Protein AF-A0A1B2Z5S7-F1 (afdb_monomer)

Structure (mmCIF, N/CA/C/O backbone):
data_AF-A0A1B2Z5S7-F1
#
_entry.id   AF-A0A1B2Z5S7-F1
#
loop_
_atom_site.group_PDB
_atom_site.id
_atom_site.type_symbol
_atom_site.label_atom_id
_atom_site.label_alt_id
_atom_site.label_comp_id
_atom_site.label_asym_id
_atom_site.label_entity_id
_atom_site.label_seq_id
_atom_site.pdbx_PDB_ins_code
_atom_site.Cartn_x
_atom_site.Cartn_y
_atom_site.Cartn_z
_atom_site.occupancy
_atom_site.B_iso_or_equiv
_atom_site.auth_seq_id
_atom_site.auth_comp_id
_atom_site.auth_asym_id
_atom_site.auth_atom_id
_atom_site.pdbx_PDB_model_num
ATOM 1 N N . MET A 1 1 ? -37.674 14.927 27.923 1.00 42.91 1 MET A N 1
ATOM 2 C CA . MET A 1 1 ? -37.543 14.735 26.459 1.00 42.91 1 MET A CA 1
ATOM 3 C C . MET A 1 1 ? -36.519 13.640 26.200 1.00 42.91 1 MET A C 1
ATOM 5 O O . MET A 1 1 ? -35.461 13.650 26.814 1.00 42.91 1 MET A O 1
ATOM 9 N N . LYS A 1 2 ? -36.914 12.617 25.437 1.00 40.75 2 LYS A N 1
ATOM 10 C CA . LYS A 1 2 ? -36.286 11.287 25.396 1.00 40.75 2 LYS A CA 1
ATOM 11 C C . LYS A 1 2 ? -34.944 11.278 24.644 1.00 40.75 2 LYS A C 1
ATOM 13 O O . LYS A 1 2 ? -34.819 11.884 23.585 1.00 40.75 2 LYS A O 1
ATOM 18 N N . LYS A 1 3 ? -33.993 10.501 25.182 1.00 47.12 3 LYS A N 1
ATOM 19 C CA . LYS A 1 3 ? -32.703 10.063 24.610 1.00 47.12 3 LYS A CA 1
ATOM 20 C C . LYS A 1 3 ? -32.884 9.240 23.315 1.00 47.12 3 LYS A C 1
ATOM 22 O O . LYS A 1 3 ? -32.572 8.056 23.293 1.00 47.12 3 LYS A O 1
ATOM 27 N N . ILE A 1 4 ? -33.432 9.827 22.252 1.00 51.31 4 ILE A N 1
ATOM 28 C CA . ILE A 1 4 ? -33.661 9.130 20.967 1.00 51.31 4 ILE A CA 1
ATOM 29 C C . ILE A 1 4 ? -32.599 9.509 19.916 1.00 51.31 4 ILE A C 1
ATOM 31 O O . ILE A 1 4 ? -32.367 8.765 18.972 1.00 51.31 4 ILE A O 1
ATOM 35 N N . THR A 1 5 ? -31.851 10.593 20.124 1.00 47.97 5 THR A N 1
ATOM 36 C CA . THR A 1 5 ? -30.918 11.136 19.122 1.00 47.97 5 THR A CA 1
ATOM 37 C C . THR A 1 5 ? -29.580 10.387 19.010 1.00 47.97 5 THR A C 1
ATOM 39 O O . THR A 1 5 ? -28.887 10.539 18.011 1.00 47.97 5 THR A O 1
ATOM 42 N N . LEU A 1 6 ? -29.197 9.564 19.997 1.00 48.88 6 LEU A N 1
ATOM 43 C CA . LEU A 1 6 ? -27.892 8.878 19.994 1.00 48.88 6 LEU A CA 1
ATOM 44 C C . LEU A 1 6 ? -27.927 7.498 19.306 1.00 48.88 6 LEU A C 1
ATOM 46 O O . LEU A 1 6 ? -26.920 7.072 18.754 1.00 48.88 6 LEU A O 1
ATOM 50 N N . ILE A 1 7 ? -29.076 6.810 19.311 1.00 54.41 7 ILE A N 1
ATOM 51 C CA . ILE A 1 7 ? -29.212 5.441 18.768 1.00 54.41 7 ILE A CA 1
ATOM 52 C C . ILE A 1 7 ? -29.415 5.460 17.246 1.00 54.41 7 ILE A C 1
ATOM 54 O O . ILE A 1 7 ? -28.922 4.590 16.535 1.00 54.41 7 ILE A O 1
ATOM 58 N N . THR A 1 8 ? -30.102 6.475 16.720 1.00 52.00 8 THR A N 1
ATOM 59 C CA . THR A 1 8 ? -30.298 6.627 15.272 1.00 52.00 8 THR A CA 1
ATOM 60 C C . THR A 1 8 ? -29.002 7.004 14.556 1.00 52.00 8 THR A C 1
ATOM 62 O O . THR A 1 8 ? -28.731 6.491 13.475 1.00 52.00 8 THR A O 1
ATOM 65 N N . PHE A 1 9 ? -28.157 7.835 15.172 1.00 52.03 9 PHE A N 1
ATOM 66 C CA . PHE A 1 9 ? -26.894 8.274 14.575 1.00 52.03 9 PHE A CA 1
ATOM 67 C C . PHE A 1 9 ? -25.858 7.141 14.486 1.00 52.03 9 PHE A C 1
ATOM 69 O O . PHE A 1 9 ? -25.209 6.977 13.455 1.00 52.03 9 PHE A O 1
ATOM 76 N N . THR A 1 10 ? -25.747 6.303 15.522 1.00 60.06 10 THR A N 1
ATOM 77 C CA . THR A 1 10 ? -24.841 5.142 15.512 1.00 60.06 10 THR A CA 1
ATOM 78 C C . THR A 1 10 ? -25.273 4.073 14.508 1.00 60.06 10 THR A C 1
ATOM 80 O O . THR A 1 10 ? -24.415 3.494 13.845 1.00 60.06 10 THR A O 1
ATOM 83 N N . PHE A 1 11 ? -26.581 3.856 14.330 1.00 54.62 11 PHE A N 1
ATOM 84 C CA . PHE A 1 11 ? -27.110 2.902 13.348 1.00 54.62 11 PHE A CA 1
ATOM 85 C C . PHE A 1 11 ? -26.894 3.355 11.892 1.00 54.62 11 PHE A C 1
ATOM 87 O O . PHE A 1 11 ? -26.573 2.547 11.024 1.00 54.62 11 PHE A O 1
ATOM 94 N N . ILE A 1 12 ? -27.013 4.658 11.610 1.00 60.31 12 ILE A N 1
ATOM 95 C CA . ILE A 1 12 ? -26.749 5.209 10.269 1.00 60.31 12 ILE A CA 1
ATOM 96 C C . ILE A 1 12 ? -25.253 5.105 9.917 1.00 60.31 12 ILE A C 1
ATOM 98 O O . ILE A 1 12 ? -24.897 4.762 8.787 1.00 60.31 12 ILE A O 1
ATOM 102 N N . ILE A 1 13 ? -24.358 5.348 10.881 1.00 60.56 13 ILE A N 1
ATOM 103 C CA . ILE A 1 13 ? -22.907 5.234 10.665 1.00 60.56 13 ILE A CA 1
ATOM 104 C C . ILE A 1 13 ? -22.496 3.776 10.421 1.00 60.56 13 ILE A C 1
ATOM 106 O O . ILE A 1 13 ? -21.731 3.502 9.499 1.00 60.56 13 ILE A O 1
ATOM 110 N N . SER A 1 14 ? -23.032 2.823 11.187 1.00 63.53 14 SER A N 1
ATOM 111 C CA . SER A 1 14 ? -22.706 1.407 10.986 1.00 63.53 14 SER A CA 1
ATOM 112 C C . SER A 1 14 ? -23.229 0.874 9.649 1.00 63.53 14 SER A C 1
ATOM 114 O O . SER A 1 14 ? -22.517 0.135 8.968 1.00 63.53 14 SER A O 1
ATOM 116 N N . PHE A 1 15 ? -24.424 1.295 9.220 1.00 62.81 15 PHE A N 1
ATOM 117 C CA . PHE A 1 15 ? -24.988 0.896 7.929 1.00 62.81 15 PHE A CA 1
ATOM 118 C C . PHE A 1 15 ? -24.200 1.466 6.740 1.00 62.81 15 PHE A C 1
ATOM 120 O O . PHE A 1 15 ? -23.956 0.760 5.759 1.00 62.81 15 PHE A O 1
ATOM 127 N N . THR A 1 16 ? -23.753 2.723 6.827 1.00 71.38 16 THR A N 1
ATOM 128 C CA . THR A 1 16 ? -22.941 3.339 5.764 1.00 71.38 16 THR A CA 1
ATOM 129 C C . THR A 1 16 ? -21.561 2.694 5.654 1.00 71.38 16 THR A C 1
ATOM 131 O O . THR A 1 16 ? -21.153 2.361 4.543 1.00 71.38 16 THR A O 1
ATOM 134 N N . LEU A 1 17 ? -20.879 2.427 6.774 1.00 77.50 17 LEU A N 1
ATOM 135 C CA . LEU A 1 17 ? -19.601 1.703 6.786 1.00 77.50 17 LEU A CA 1
ATOM 136 C C . LEU A 1 17 ? -19.730 0.290 6.206 1.00 77.50 17 LEU A C 1
ATOM 138 O O . LEU A 1 17 ? -18.915 -0.115 5.379 1.00 77.50 17 LEU A O 1
ATOM 142 N N . PHE A 1 18 ? -20.784 -0.439 6.582 1.00 81.56 18 PHE A N 1
ATOM 143 C CA . PHE A 1 18 ? -21.047 -1.772 6.045 1.00 81.56 18 PHE A CA 1
ATOM 144 C C . PHE A 1 18 ? -21.265 -1.750 4.525 1.00 81.56 18 PHE A C 1
ATOM 146 O O . PHE A 1 18 ? -20.729 -2.597 3.810 1.00 81.56 18 PHE A O 1
ATOM 153 N N . SER A 1 19 ? -22.003 -0.759 4.011 1.00 86.19 19 SER A N 1
ATOM 154 C CA . SER A 1 19 ? -22.187 -0.581 2.565 1.00 86.19 19 SER A CA 1
ATOM 155 C C . SER A 1 19 ? -20.860 -0.321 1.850 1.00 86.19 19 SER A C 1
ATOM 157 O O . SER A 1 19 ? -20.570 -0.979 0.853 1.00 86.19 19 SER A O 1
ATOM 159 N N . GLN A 1 20 ? -20.033 0.583 2.387 1.00 92.62 20 GLN A N 1
ATOM 160 C CA . GLN A 1 20 ? -18.727 0.920 1.813 1.00 92.62 20 GLN A CA 1
ATOM 161 C C . GLN A 1 20 ? -17.798 -0.295 1.748 1.00 92.62 20 GLN A C 1
ATOM 163 O O . GLN A 1 20 ? -17.199 -0.566 0.706 1.00 92.62 20 GLN A O 1
ATOM 168 N N . GLN A 1 21 ? -17.695 -1.044 2.850 1.00 94.62 21 GLN A N 1
ATOM 169 C CA . GLN A 1 21 ? -16.905 -2.271 2.908 1.00 94.62 21 GLN A CA 1
ATOM 170 C C . GLN A 1 21 ? -17.396 -3.284 1.868 1.00 94.62 21 GLN A C 1
ATOM 172 O O . GLN A 1 21 ? -16.594 -3.824 1.109 1.00 94.62 21 GLN A O 1
ATOM 177 N N . LYS A 1 22 ? -18.712 -3.502 1.786 1.00 94.31 22 LYS A N 1
ATOM 178 C CA . LYS A 1 22 ? -19.307 -4.470 0.864 1.00 94.31 22 LYS A CA 1
ATOM 179 C C . LYS A 1 22 ? -19.042 -4.129 -0.603 1.00 94.31 22 LYS A C 1
ATOM 181 O O . LYS A 1 22 ? -18.757 -5.032 -1.386 1.00 94.31 22 LYS A O 1
ATOM 186 N N . GLU A 1 23 ? -19.134 -2.859 -0.996 1.00 95.75 23 GLU A N 1
ATOM 187 C CA . GLU A 1 23 ? -18.817 -2.435 -2.367 1.00 95.75 23 GLU A CA 1
ATOM 188 C C . GLU A 1 23 ? -17.335 -2.598 -2.689 1.00 95.75 23 GLU A C 1
ATOM 190 O O . GLU A 1 23 ? -16.999 -3.176 -3.723 1.00 95.75 23 GLU A O 1
ATOM 195 N N . PHE A 1 24 ? -16.454 -2.187 -1.773 1.00 97.12 24 PHE A N 1
ATOM 196 C CA . PHE A 1 24 ? -15.017 -2.390 -1.927 1.00 97.12 24 PHE A CA 1
ATOM 197 C C . PHE A 1 24 ? -14.670 -3.874 -2.110 1.00 97.12 24 PHE A C 1
ATOM 199 O O . PHE A 1 24 ? -13.979 -4.241 -3.061 1.00 97.12 24 PHE A O 1
ATOM 206 N N . GLU A 1 25 ? -15.170 -4.742 -1.229 1.00 97.50 25 GLU A N 1
ATOM 207 C CA . GLU A 1 25 ? -14.885 -6.178 -1.270 1.00 97.50 25 GLU A CA 1
ATOM 208 C C . GLU A 1 25 ? -15.461 -6.847 -2.521 1.00 97.50 25 GLU A C 1
ATOM 210 O O . GLU A 1 25 ? -14.804 -7.690 -3.138 1.00 97.50 25 GLU A O 1
ATOM 215 N N . LYS A 1 26 ? -16.664 -6.435 -2.939 1.00 97.00 26 LYS A N 1
ATOM 216 C CA . LYS A 1 26 ? -17.294 -6.911 -4.172 1.00 97.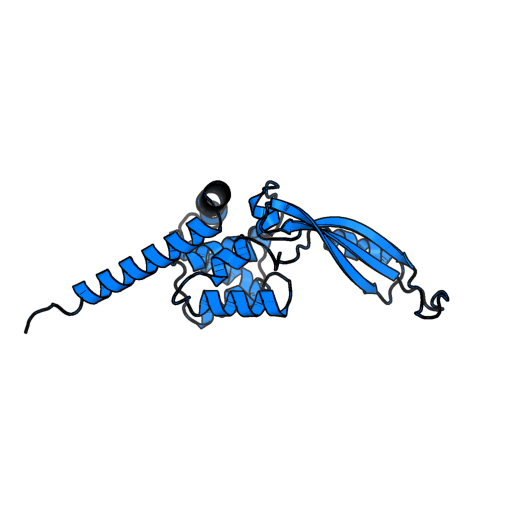00 26 LYS A CA 1
ATOM 217 C C . LYS A 1 26 ? -16.436 -6.587 -5.395 1.00 97.00 26 LYS A C 1
ATOM 219 O O . LYS A 1 26 ? -16.236 -7.468 -6.230 1.00 97.00 26 LYS A O 1
ATOM 224 N N . THR A 1 27 ? -15.938 -5.356 -5.508 1.00 96.94 27 THR A N 1
ATOM 225 C CA . THR A 1 27 ? -15.140 -4.927 -6.667 1.00 96.94 27 THR A CA 1
ATOM 226 C C . THR A 1 27 ? -13.723 -5.503 -6.636 1.00 96.94 27 THR A C 1
ATOM 228 O O . THR A 1 27 ? -13.209 -5.908 -7.679 1.00 96.94 27 THR A O 1
ATOM 231 N N . LEU A 1 28 ? -13.095 -5.592 -5.459 1.00 97.25 28 LEU A N 1
ATOM 232 C CA . LEU A 1 28 ? -11.755 -6.170 -5.308 1.00 97.25 28 LEU A CA 1
ATOM 233 C C . LEU A 1 28 ? -11.746 -7.692 -5.546 1.00 97.25 28 LEU A C 1
ATOM 235 O O . LEU A 1 28 ? -10.764 -8.239 -6.058 1.00 97.25 28 LEU A O 1
ATOM 239 N N . GLY A 1 29 ? -12.849 -8.366 -5.214 1.00 97.00 29 GLY A N 1
ATOM 240 C CA . GLY A 1 29 ? -13.045 -9.798 -5.398 1.00 97.00 29 GLY A CA 1
ATOM 241 C C . GLY A 1 29 ? -12.542 -10.633 -4.218 1.00 97.00 29 GLY A C 1
ATOM 242 O O . GLY A 1 29 ? -11.521 -10.330 -3.601 1.00 97.00 29 GLY A O 1
ATOM 243 N N . LYS A 1 30 ? -13.260 -11.729 -3.939 1.00 96.44 30 LYS A N 1
ATOM 244 C CA . LYS A 1 30 ? -13.095 -12.579 -2.747 1.00 96.44 30 LYS A CA 1
ATOM 245 C C . LYS A 1 30 ? -11.644 -12.992 -2.466 1.00 96.44 30 LYS A C 1
ATOM 247 O O . LYS A 1 30 ? -11.149 -12.732 -1.380 1.00 96.44 30 LYS A O 1
ATOM 252 N N . GLU A 1 31 ? -10.954 -13.556 -3.457 1.00 95.81 31 GLU A N 1
ATOM 253 C CA . GLU A 1 31 ? -9.563 -14.029 -3.328 1.00 95.81 31 GLU A CA 1
ATOM 254 C C . GLU A 1 31 ? -8.607 -12.914 -2.860 1.00 95.81 31 GLU A C 1
ATOM 256 O O . GLU A 1 31 ? -7.796 -13.097 -1.953 1.00 95.81 31 GLU A O 1
ATOM 261 N N . ASN A 1 32 ? -8.725 -11.722 -3.453 1.00 96.56 32 ASN A N 1
ATOM 262 C CA . ASN A 1 32 ? -7.891 -10.573 -3.108 1.00 96.56 32 ASN A CA 1
ATOM 263 C C . ASN A 1 32 ? -8.244 -10.006 -1.726 1.00 96.56 32 ASN A C 1
ATOM 265 O O . ASN A 1 32 ? -7.350 -9.567 -1.007 1.00 96.56 32 ASN A O 1
ATOM 269 N N . VAL A 1 33 ? -9.529 -10.013 -1.355 1.00 97.50 33 VAL A N 1
ATOM 270 C CA . VAL A 1 33 ? -10.001 -9.583 -0.029 1.00 97.50 33 VAL A CA 1
ATOM 271 C C . VAL A 1 33 ? -9.470 -10.512 1.058 1.00 97.50 33 VAL A C 1
ATOM 273 O O . VAL A 1 33 ? -8.912 -10.037 2.041 1.00 97.50 33 VAL A O 1
ATOM 276 N N . GLU A 1 34 ? -9.587 -11.826 0.867 1.00 97.38 34 GLU A N 1
ATOM 277 C CA . GLU A 1 34 ? -9.069 -12.834 1.798 1.00 97.38 34 GLU A CA 1
ATOM 278 C C . GLU A 1 34 ? -7.550 -12.707 1.953 1.00 97.38 34 GLU A C 1
ATOM 280 O O . GLU A 1 34 ? -7.045 -12.657 3.074 1.00 97.38 34 GLU A O 1
ATOM 285 N N . THR A 1 35 ? -6.837 -12.536 0.835 1.00 96.56 35 THR A N 1
ATOM 286 C CA . THR A 1 35 ? -5.388 -12.289 0.838 1.00 96.56 35 THR A CA 1
ATOM 287 C C . THR A 1 35 ? -5.040 -11.022 1.624 1.00 96.56 35 THR A C 1
ATOM 289 O O . THR A 1 35 ? -4.154 -11.048 2.474 1.00 96.56 35 THR A O 1
ATOM 292 N N . LEU A 1 36 ? -5.741 -9.908 1.380 1.00 96.44 36 LEU A N 1
ATOM 293 C CA . LEU A 1 36 ? -5.486 -8.641 2.070 1.00 96.44 36 LEU A CA 1
ATOM 294 C C . LEU A 1 36 ? -5.757 -8.750 3.575 1.00 96.44 36 LEU A C 1
ATOM 296 O O . LEU A 1 36 ? -4.977 -8.239 4.375 1.00 96.44 36 LEU A O 1
ATOM 300 N N . ASN A 1 37 ? -6.848 -9.414 3.956 1.00 96.88 37 ASN A N 1
ATOM 301 C CA . ASN A 1 37 ? -7.209 -9.614 5.355 1.00 96.88 37 ASN A CA 1
ATOM 302 C C . ASN A 1 37 ? -6.149 -10.449 6.082 1.00 96.88 37 ASN A C 1
ATOM 304 O O . ASN A 1 37 ? -5.681 -10.028 7.135 1.00 96.88 37 ASN A O 1
ATOM 308 N N . SER A 1 38 ? -5.717 -11.562 5.483 1.00 95.62 38 SER A N 1
ATOM 309 C CA . SER A 1 38 ? -4.670 -12.419 6.050 1.00 95.62 38 SER A CA 1
ATOM 310 C C . SER A 1 38 ? -3.339 -11.678 6.206 1.00 95.62 38 SER A C 1
ATOM 312 O O . SER A 1 38 ? -2.702 -11.769 7.251 1.00 95.62 38 SER A O 1
ATOM 314 N N . LEU A 1 39 ? -2.939 -10.882 5.210 1.00 94.62 39 LEU A N 1
ATOM 315 C CA . LEU A 1 39 ? -1.707 -10.092 5.270 1.00 94.62 39 LEU A CA 1
ATOM 316 C C . LEU A 1 39 ? -1.736 -9.020 6.370 1.00 94.62 39 LEU A C 1
ATOM 318 O O . LEU A 1 39 ? -0.722 -8.779 7.025 1.00 94.62 39 LEU A O 1
ATOM 322 N N . ILE A 1 40 ? -2.885 -8.373 6.576 1.00 95.06 40 ILE A N 1
ATOM 323 C CA . ILE A 1 40 ? -3.057 -7.382 7.646 1.00 95.06 40 ILE A CA 1
ATOM 324 C C . ILE A 1 40 ? -3.059 -8.057 9.011 1.00 95.06 40 ILE A C 1
ATOM 326 O O . ILE A 1 40 ? -2.419 -7.549 9.926 1.00 95.06 40 ILE A O 1
ATOM 330 N N . GLU A 1 41 ? -3.740 -9.191 9.151 1.00 95.69 41 GLU A N 1
ATOM 331 C CA . GLU A 1 41 ? -3.734 -9.968 10.389 1.00 95.69 41 GLU A CA 1
ATOM 332 C C . GLU A 1 41 ? -2.313 -10.408 10.755 1.00 95.69 41 GLU A C 1
ATOM 334 O O . GLU A 1 41 ? -1.879 -10.210 11.890 1.00 95.69 41 GLU A O 1
ATOM 339 N N . ASP A 1 42 ? -1.550 -10.921 9.790 1.00 93.69 42 ASP A N 1
ATOM 340 C CA . ASP A 1 42 ? -0.147 -11.284 9.990 1.00 93.69 42 ASP A CA 1
ATOM 341 C C . ASP A 1 42 ? 0.697 -10.073 10.400 1.00 93.69 42 ASP A C 1
ATOM 343 O O . ASP A 1 42 ? 1.471 -10.150 11.354 1.00 93.69 42 ASP A O 1
ATOM 347 N N . PHE A 1 43 ? 0.516 -8.926 9.743 1.00 93.94 43 PHE A N 1
ATOM 348 C CA . PHE A 1 43 ? 1.194 -7.691 10.133 1.00 93.94 43 PHE A CA 1
ATOM 349 C C . PHE A 1 43 ? 0.837 -7.253 11.557 1.00 93.94 43 PHE A C 1
ATOM 351 O O . PHE A 1 43 ? 1.726 -6.935 12.347 1.00 93.94 43 PHE A O 1
ATOM 358 N N . GLU A 1 44 ? -0.444 -7.250 11.920 1.00 95.31 44 GLU A N 1
ATOM 359 C CA . GLU A 1 44 ? -0.884 -6.837 13.252 1.00 95.31 44 GLU A CA 1
ATOM 360 C C . GLU A 1 44 ? -0.369 -7.799 14.338 1.00 95.31 44 GLU A C 1
ATOM 362 O O . GLU A 1 44 ? 0.106 -7.356 15.387 1.00 95.31 44 GLU A O 1
ATOM 367 N N . THR A 1 45 ? -0.418 -9.109 14.090 1.00 95.00 45 THR A N 1
ATOM 368 C CA . THR A 1 45 ? -0.141 -10.143 15.101 1.00 95.00 45 THR A CA 1
ATOM 369 C C . THR A 1 45 ? 1.326 -10.551 15.202 1.00 95.00 45 THR A C 1
ATOM 371 O O . THR A 1 45 ? 1.768 -10.889 16.301 1.00 95.00 45 THR A O 1
ATOM 374 N N . LYS A 1 46 ? 2.087 -10.510 14.101 1.00 92.25 46 LYS A N 1
ATOM 375 C CA . LYS A 1 46 ? 3.493 -10.951 14.044 1.00 92.25 46 LYS A CA 1
ATOM 376 C C . LYS A 1 46 ? 4.483 -9.801 13.900 1.00 92.25 46 LYS A C 1
ATOM 378 O O . LYS A 1 46 ? 5.648 -9.971 14.246 1.00 92.25 46 LYS A O 1
ATOM 383 N N . THR A 1 47 ? 4.063 -8.642 13.396 1.00 92.69 47 THR A N 1
ATOM 38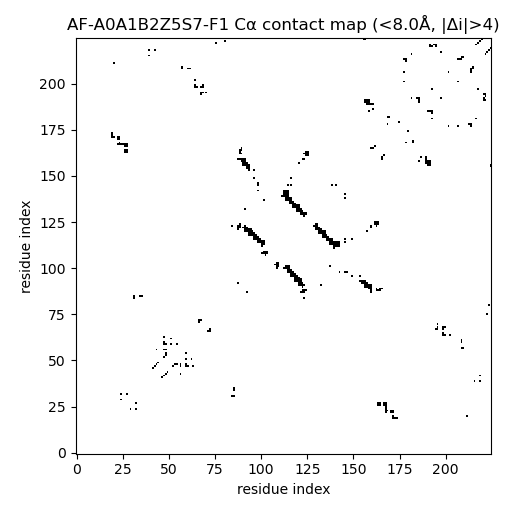4 C CA . THR A 1 47 ? 4.960 -7.488 13.236 1.00 92.69 47 THR A CA 1
ATOM 385 C C . THR A 1 47 ? 4.668 -6.422 14.283 1.00 92.69 47 THR A C 1
ATOM 387 O O . THR A 1 47 ? 5.490 -6.205 15.169 1.00 92.69 47 THR A O 1
ATOM 390 N N . LEU A 1 48 ? 3.485 -5.797 14.250 1.00 94.44 48 LEU A N 1
ATOM 391 C CA . LEU A 1 48 ? 3.149 -4.709 15.174 1.00 94.44 48 LEU A CA 1
ATOM 392 C C . LEU A 1 48 ? 3.149 -5.160 16.631 1.00 94.44 48 LEU A C 1
ATOM 394 O O . LEU A 1 48 ? 3.677 -4.450 17.480 1.00 94.44 48 LEU A O 1
ATOM 398 N N . LYS A 1 49 ? 2.579 -6.331 16.932 1.00 94.88 49 LYS A N 1
ATOM 399 C CA . LYS A 1 49 ? 2.571 -6.859 18.300 1.00 94.88 49 LYS A CA 1
ATOM 400 C C . LYS A 1 49 ? 3.974 -7.202 18.807 1.00 94.88 49 LYS A C 1
ATOM 402 O O . LYS A 1 49 ? 4.215 -7.072 19.997 1.00 94.88 49 LYS A O 1
ATOM 407 N N . ASN A 1 50 ? 4.893 -7.616 17.940 1.00 94.12 50 ASN A N 1
ATOM 408 C CA . ASN A 1 50 ? 6.261 -7.917 18.364 1.00 94.12 50 ASN A CA 1
ATOM 409 C C . ASN A 1 50 ? 7.067 -6.641 18.625 1.00 94.12 50 ASN A C 1
ATOM 411 O O . ASN A 1 50 ? 7.784 -6.578 19.618 1.00 94.12 50 ASN A O 1
ATOM 415 N N . GLU A 1 51 ? 6.899 -5.613 17.791 1.00 94.88 51 GLU A N 1
ATOM 416 C CA . GLU A 1 51 ? 7.572 -4.324 17.991 1.00 94.88 51 GLU A CA 1
ATOM 417 C C . GLU A 1 51 ? 6.978 -3.531 19.168 1.00 94.88 51 GLU A C 1
ATOM 419 O O . GLU A 1 51 ? 7.689 -2.873 19.925 1.00 94.88 51 GLU A O 1
ATOM 424 N N . TYR A 1 52 ? 5.658 -3.618 19.359 1.00 96.38 52 TYR A N 1
ATOM 425 C CA . TYR A 1 52 ? 4.917 -2.861 20.369 1.00 96.38 52 TYR A CA 1
ATOM 426 C C . TYR A 1 52 ? 4.102 -3.784 21.301 1.00 96.38 52 TYR A C 1
ATOM 428 O O . TYR A 1 52 ? 2.874 -3.662 21.372 1.00 96.38 52 TYR A O 1
ATOM 436 N N . PRO A 1 53 ? 4.7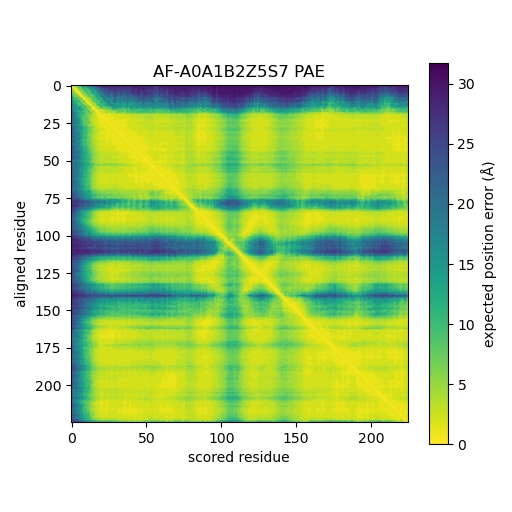47 -4.684 22.071 1.00 96.38 53 PRO A N 1
ATOM 437 C CA . PRO A 1 53 ? 4.087 -5.802 22.765 1.00 96.38 53 PRO A CA 1
ATOM 438 C C . PRO A 1 53 ? 3.079 -5.394 23.836 1.00 96.38 53 PRO A C 1
ATOM 440 O O . PRO A 1 53 ? 2.114 -6.113 24.092 1.00 96.38 53 PRO A O 1
ATOM 443 N N . ASN A 1 54 ? 3.268 -4.220 24.435 1.00 97.06 54 ASN A N 1
ATOM 444 C CA . ASN A 1 54 ? 2.417 -3.720 25.513 1.00 97.06 54 ASN A CA 1
ATOM 445 C C . ASN A 1 54 ? 1.299 -2.789 25.015 1.00 97.06 54 ASN A C 1
ATOM 447 O O . ASN A 1 54 ? 0.537 -2.252 25.821 1.00 97.06 54 ASN A O 1
ATOM 451 N N . LEU A 1 55 ? 1.203 -2.553 23.702 1.00 97.19 55 LEU A N 1
ATOM 452 C CA . LEU A 1 55 ? 0.201 -1.668 23.121 1.00 97.19 55 LEU A CA 1
ATOM 453 C C . LEU A 1 55 ? -0.944 -2.470 22.503 1.00 97.19 55 LEU A C 1
ATOM 455 O O . LEU A 1 55 ? -0.752 -3.470 21.820 1.00 97.19 55 LEU A O 1
ATOM 459 N N . LYS A 1 56 ? -2.169 -1.970 22.687 1.00 96.12 56 LYS A N 1
ATOM 460 C CA . LYS A 1 56 ? -3.310 -2.401 21.868 1.00 96.12 56 LYS A CA 1
ATOM 461 C C . LYS A 1 56 ? -3.049 -2.032 20.405 1.00 96.12 56 LYS A C 1
ATOM 463 O O . LYS A 1 56 ? -2.414 -1.010 20.150 1.00 96.12 56 LYS A O 1
ATOM 468 N N . THR A 1 57 ? -3.614 -2.788 19.466 1.00 95.25 57 THR A N 1
ATOM 469 C CA . THR A 1 57 ? -3.397 -2.630 18.017 1.00 95.25 57 THR A CA 1
ATOM 470 C C . THR A 1 57 ? -3.485 -1.179 17.535 1.00 95.25 57 THR A C 1
ATOM 472 O O . THR A 1 57 ? -2.571 -0.700 16.875 1.00 95.25 57 THR A O 1
ATOM 475 N N . GLU A 1 58 ? -4.525 -0.432 17.919 1.00 95.25 58 GLU A N 1
ATOM 476 C CA . GLU A 1 58 ? -4.668 0.988 17.551 1.00 95.25 58 GLU A CA 1
ATOM 477 C C . GLU A 1 58 ? -3.468 1.842 18.000 1.00 95.25 58 GLU A C 1
ATOM 479 O O . GLU A 1 58 ? -2.939 2.660 17.247 1.00 95.25 58 GLU A O 1
ATOM 484 N N . ASN A 1 59 ? -3.016 1.640 19.239 1.00 97.06 59 ASN A N 1
ATOM 485 C CA . ASN A 1 59 ? -1.886 2.370 19.799 1.00 97.06 59 ASN A CA 1
ATOM 486 C C . ASN A 1 59 ? -0.558 1.908 19.191 1.00 97.06 59 ASN A C 1
ATOM 488 O O . ASN A 1 59 ? 0.335 2.737 19.036 1.00 97.06 59 ASN A O 1
ATOM 492 N N . ALA A 1 60 ? -0.446 0.638 18.797 1.00 97.44 60 ALA A N 1
ATOM 493 C CA . ALA A 1 60 ? 0.695 0.126 18.044 1.00 97.44 60 ALA A CA 1
ATOM 494 C C . ALA A 1 60 ? 0.793 0.793 16.661 1.00 97.44 60 ALA A C 1
ATOM 496 O O . ALA A 1 60 ? 1.857 1.286 16.302 1.00 97.44 60 ALA A O 1
ATOM 497 N N . TYR A 1 61 ? -0.319 0.947 15.931 1.00 97.50 61 TYR A N 1
ATOM 498 C CA . TYR A 1 61 ? -0.344 1.746 14.697 1.00 97.50 61 TYR A CA 1
ATOM 499 C C . TYR A 1 61 ? 0.065 3.205 14.942 1.00 97.50 61 TYR A C 1
ATOM 501 O O . TYR A 1 61 ? 0.852 3.762 14.181 1.00 97.50 61 TYR A O 1
ATOM 509 N N . LYS A 1 62 ? -0.431 3.845 16.010 1.00 97.31 62 LYS A N 1
ATOM 510 C CA . LYS A 1 62 ? -0.022 5.221 16.356 1.00 97.31 62 LYS A CA 1
ATOM 511 C C . LYS A 1 62 ? 1.473 5.316 16.660 1.00 97.31 62 LYS A C 1
ATOM 513 O O . LYS A 1 62 ? 2.098 6.297 16.260 1.00 97.31 62 LYS A O 1
ATOM 518 N N . ALA A 1 63 ? 2.036 4.343 17.375 1.00 97.38 63 ALA A N 1
ATOM 519 C CA . ALA A 1 63 ? 3.468 4.277 17.656 1.00 97.38 63 ALA A CA 1
ATOM 520 C C . ALA A 1 63 ? 4.268 4.111 16.356 1.00 97.38 63 ALA A C 1
ATOM 522 O O . ALA A 1 63 ? 5.132 4.936 16.075 1.00 97.38 63 ALA A O 1
ATOM 523 N N . PHE A 1 64 ? 3.859 3.174 15.501 1.00 96.94 64 PHE A N 1
ATOM 524 C CA . PHE A 1 64 ? 4.434 2.959 14.175 1.00 96.94 64 PHE A CA 1
ATOM 525 C C . PHE A 1 64 ? 4.475 4.229 13.315 1.00 96.94 64 PHE A C 1
ATOM 527 O O . PHE A 1 64 ? 5.522 4.608 12.789 1.00 96.94 64 PHE A O 1
ATOM 534 N N . LEU A 1 65 ? 3.355 4.949 13.210 1.00 97.50 65 LEU A N 1
ATOM 535 C CA . LEU A 1 65 ? 3.299 6.204 12.454 1.00 97.50 65 LEU A CA 1
ATOM 536 C C . LEU A 1 65 ? 4.178 7.301 13.078 1.00 97.50 65 LEU A C 1
ATOM 538 O O . LEU A 1 65 ? 4.758 8.109 12.354 1.00 97.50 65 LEU A O 1
ATOM 542 N N . LYS A 1 66 ? 4.301 7.346 14.411 1.00 97.44 66 LYS A N 1
ATOM 543 C CA . LYS A 1 66 ? 5.197 8.287 15.104 1.00 97.44 66 LYS A CA 1
ATOM 544 C C . LYS A 1 66 ? 6.669 7.968 14.862 1.00 97.44 66 LYS A C 1
ATOM 546 O O . LYS A 1 66 ? 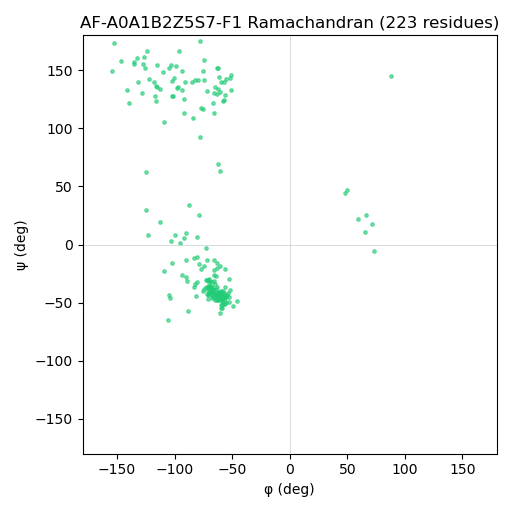7.454 8.904 14.734 1.00 97.44 66 LYS A O 1
ATOM 551 N N . ASP A 1 67 ? 7.036 6.698 14.782 1.00 97.19 67 ASP A N 1
ATOM 552 C CA . ASP A 1 67 ? 8.409 6.291 14.482 1.00 97.19 67 ASP A CA 1
ATOM 553 C C . ASP A 1 67 ? 8.797 6.697 13.058 1.00 97.19 67 ASP A C 1
ATOM 555 O O . ASP A 1 67 ? 9.837 7.330 12.864 1.00 97.19 67 ASP A O 1
ATOM 559 N N . ILE A 1 68 ? 7.891 6.521 12.092 1.00 96.56 68 ILE A N 1
ATOM 560 C CA . ILE A 1 68 ? 8.060 7.046 10.728 1.00 96.56 68 ILE A CA 1
ATOM 561 C C . ILE A 1 68 ? 8.277 8.567 10.725 1.00 96.56 68 ILE A C 1
ATOM 563 O O . ILE A 1 68 ? 9.131 9.074 9.997 1.00 96.56 68 ILE A O 1
ATOM 567 N N . LEU A 1 69 ? 7.533 9.319 11.544 1.00 97.12 69 LEU A N 1
ATOM 568 C CA . LEU A 1 69 ? 7.710 10.773 11.668 1.00 97.12 69 LEU A CA 1
ATOM 569 C C . LEU A 1 69 ? 9.062 11.176 12.269 1.00 97.12 69 LEU A C 1
ATOM 571 O O . LEU A 1 69 ? 9.522 12.293 12.043 1.00 97.12 69 LEU A O 1
ATOM 575 N N . LYS A 1 70 ? 9.712 10.276 13.006 1.00 97.06 70 LYS A N 1
ATOM 576 C CA . LYS A 1 70 ? 11.076 10.448 13.517 1.00 97.06 70 LYS A CA 1
ATOM 577 C C . LYS A 1 70 ? 12.138 9.914 12.550 1.00 97.06 70 LYS A C 1
ATOM 579 O O . LYS A 1 70 ? 13.300 9.836 12.931 1.00 97.06 70 LYS A O 1
ATOM 584 N N . TYR A 1 71 ? 11.752 9.556 11.322 1.00 91.69 71 TYR A N 1
ATOM 585 C CA . TYR A 1 71 ? 12.604 8.893 10.330 1.00 91.69 71 TYR A CA 1
ATOM 586 C C . TYR A 1 71 ? 13.162 7.542 10.799 1.00 91.69 71 TYR A C 1
ATOM 588 O O . TYR A 1 71 ? 14.154 7.063 10.252 1.00 91.69 71 TYR A O 1
ATOM 596 N N . ASN A 1 72 ? 12.516 6.913 11.783 1.00 92.38 72 ASN A N 1
ATOM 597 C CA . ASN A 1 72 ? 12.809 5.539 12.143 1.00 92.38 72 ASN A CA 1
ATOM 598 C C . ASN A 1 72 ? 12.019 4.607 11.218 1.00 92.38 72 ASN A C 1
ATOM 600 O O . ASN A 1 72 ? 10.793 4.512 11.299 1.00 92.38 72 ASN A O 1
ATOM 604 N N . TYR A 1 73 ? 12.744 3.940 10.325 1.00 86.38 73 TYR A N 1
ATOM 605 C CA . TYR A 1 73 ? 12.200 3.014 9.341 1.00 86.38 73 TYR A CA 1
ATOM 606 C C . TYR A 1 73 ? 12.625 1.564 9.610 1.00 86.38 73 TYR A C 1
ATOM 608 O O . TYR A 1 73 ? 12.517 0.749 8.707 1.00 86.38 73 TYR A O 1
ATOM 616 N N . SER A 1 74 ? 13.061 1.212 10.824 1.00 85.62 74 SER A N 1
ATOM 617 C CA . SER A 1 74 ? 13.526 -0.147 11.162 1.00 85.62 74 SER A CA 1
ATOM 618 C C . SER A 1 74 ? 12.513 -1.240 10.796 1.00 85.62 74 SER A C 1
ATOM 620 O O . SER A 1 74 ? 12.851 -2.218 10.141 1.00 85.62 74 SER A O 1
ATOM 622 N N . LEU A 1 75 ? 11.233 -1.026 11.115 1.00 84.25 75 LEU A N 1
ATOM 623 C CA . LEU A 1 75 ? 10.117 -1.905 10.738 1.00 84.25 75 LEU A CA 1
ATOM 624 C C . LEU A 1 75 ? 9.934 -2.066 9.223 1.00 84.25 75 LEU A C 1
ATOM 626 O O . LEU A 1 75 ? 9.227 -2.962 8.763 1.00 84.25 75 LEU A O 1
ATOM 630 N N . LEU A 1 76 ? 10.498 -1.148 8.442 1.00 83.00 76 LEU A N 1
ATOM 631 C CA . LEU A 1 76 ? 10.449 -1.167 6.991 1.00 83.00 76 LEU A CA 1
ATOM 632 C C . LEU A 1 76 ? 11.631 -1.937 6.371 1.00 83.00 76 LEU A C 1
ATOM 634 O O . LEU A 1 76 ? 11.597 -2.240 5.174 1.00 83.00 76 LEU A O 1
ATOM 638 N N . GLU A 1 77 ? 12.662 -2.239 7.155 1.00 74.38 77 GLU A N 1
ATOM 639 C CA . GLU A 1 77 ? 13.856 -2.962 6.725 1.00 74.38 77 GLU A CA 1
ATOM 640 C C . GLU A 1 77 ? 13.578 -4.479 6.738 1.00 74.38 77 GLU A C 1
ATOM 642 O O . GLU A 1 77 ? 12.873 -4.991 7.603 1.00 74.38 77 GLU A O 1
ATOM 647 N N . ASN A 1 78 ? 14.107 -5.218 5.755 1.00 61.38 78 ASN A N 1
ATOM 648 C CA . ASN A 1 78 ? 13.986 -6.688 5.632 1.00 61.38 78 ASN A CA 1
ATOM 649 C C . ASN A 1 78 ? 12.578 -7.250 5.368 1.00 61.38 78 ASN A C 1
ATOM 651 O O . ASN A 1 78 ? 12.289 -8.409 5.673 1.00 61.38 78 ASN A O 1
ATOM 655 N N . ARG A 1 79 ? 11.692 -6.459 4.764 1.00 71.62 79 ARG A N 1
ATOM 656 C CA . ARG A 1 79 ? 10.346 -6.922 4.4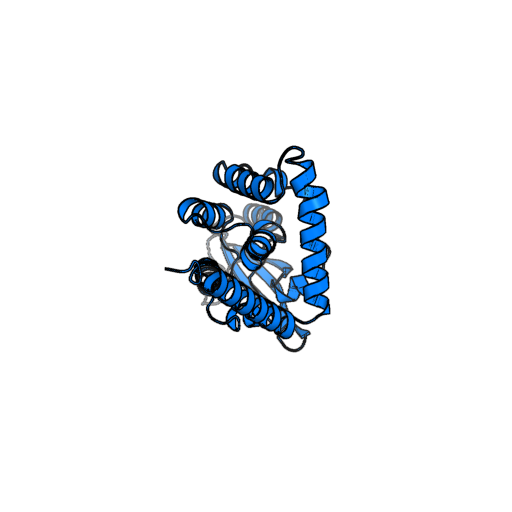21 1.00 71.62 79 ARG A CA 1
ATOM 657 C C . ARG A 1 79 ? 10.377 -7.846 3.209 1.00 71.62 79 ARG A C 1
ATOM 659 O O . ARG A 1 79 ? 10.716 -7.425 2.109 1.00 71.62 79 ARG A O 1
ATOM 666 N N . ILE A 1 80 ? 9.988 -9.100 3.416 1.00 63.84 80 ILE A N 1
ATOM 667 C CA . ILE A 1 80 ? 9.780 -10.076 2.347 1.00 63.84 80 ILE A CA 1
ATOM 668 C C . ILE A 1 80 ? 8.282 -10.315 2.256 1.00 63.84 80 ILE A C 1
ATOM 670 O O . ILE A 1 80 ? 7.697 -10.973 3.116 1.00 63.84 80 ILE A O 1
ATOM 674 N N . PHE A 1 81 ? 7.653 -9.766 1.221 1.00 69.12 81 PHE A N 1
ATOM 675 C CA . PHE A 1 81 ? 6.248 -10.039 0.956 1.00 69.12 81 PHE A CA 1
ATOM 676 C C . PHE A 1 81 ? 6.101 -11.127 -0.091 1.00 69.12 81 PHE A C 1
ATOM 678 O O . PHE A 1 81 ? 6.770 -11.057 -1.126 1.00 69.12 81 PHE A O 1
ATOM 685 N N . PRO A 1 82 ? 5.199 -12.097 0.129 1.00 70.94 82 PRO A N 1
ATOM 686 C CA . PRO A 1 82 ? 4.892 -13.070 -0.896 1.00 70.94 82 PRO A CA 1
ATOM 687 C C . PRO A 1 82 ? 4.336 -12.344 -2.121 1.00 70.94 82 PRO A C 1
ATOM 689 O O . PRO A 1 82 ? 3.434 -11.500 -2.019 1.00 70.94 82 PRO A O 1
ATOM 692 N N . GLU A 1 83 ? 4.883 -12.686 -3.286 1.00 79.50 83 GLU A N 1
ATOM 693 C CA . GLU A 1 83 ? 4.283 -12.315 -4.558 1.00 79.50 83 GLU A CA 1
ATOM 694 C C . GLU A 1 83 ? 2.861 -12.876 -4.592 1.00 79.50 83 GLU A C 1
ATOM 696 O O . GLU A 1 83 ? 2.630 -14.067 -4.388 1.00 79.50 83 GLU A O 1
ATOM 701 N N . SER A 1 84 ? 1.893 -11.993 -4.806 1.00 87.94 84 SER A N 1
ATOM 702 C CA . SER A 1 84 ? 0.482 -12.347 -4.811 1.00 87.94 84 SER A CA 1
ATOM 703 C C . SER A 1 84 ? -0.212 -11.683 -5.988 1.00 87.94 84 SER A C 1
ATOM 705 O O . SER A 1 84 ? 0.190 -10.623 -6.479 1.00 87.94 84 SER A O 1
ATOM 707 N N . LYS A 1 85 ? -1.321 -12.282 -6.419 1.00 93.19 85 LYS A N 1
ATOM 708 C CA . LYS A 1 85 ? -2.219 -11.658 -7.394 1.00 93.19 85 LYS A CA 1
ATOM 709 C C . LYS A 1 85 ? -2.700 -10.289 -6.903 1.00 93.19 85 LYS A C 1
ATOM 711 O O . LYS A 1 85 ? -2.797 -9.355 -7.697 1.00 93.19 85 LYS A O 1
ATOM 716 N N . LEU A 1 86 ? -2.932 -10.145 -5.595 1.00 95.25 86 LEU A N 1
ATOM 717 C CA . LEU A 1 86 ? -3.259 -8.871 -4.960 1.00 95.25 86 LEU A CA 1
ATOM 718 C C . LEU A 1 86 ? -2.149 -7.833 -5.181 1.00 95.25 86 LEU A C 1
ATOM 720 O O . LEU A 1 86 ? -2.460 -6.709 -5.570 1.00 95.25 86 LEU A O 1
ATOM 724 N N . LYS A 1 87 ? -0.869 -8.198 -5.017 1.00 94.62 87 LYS A N 1
ATOM 725 C CA . LYS A 1 87 ? 0.267 -7.283 -5.223 1.00 94.62 87 LYS A CA 1
ATOM 726 C C . LYS A 1 87 ? 0.259 -6.687 -6.626 1.00 94.62 87 LYS A C 1
ATOM 728 O O . LYS A 1 87 ? 0.393 -5.479 -6.757 1.00 94.62 87 LYS A O 1
ATOM 733 N N . LEU A 1 88 ? -0.009 -7.490 -7.657 1.00 95.25 88 LEU A N 1
ATOM 734 C CA . LEU A 1 88 ? -0.099 -7.008 -9.044 1.00 95.25 88 LEU A CA 1
ATOM 735 C C . LEU A 1 88 ? -1.383 -6.216 -9.352 1.00 95.25 88 LEU A C 1
ATOM 737 O O . LEU A 1 88 ? -1.449 -5.496 -10.353 1.00 95.25 88 LEU A O 1
ATOM 741 N N . ASN A 1 89 ? -2.417 -6.349 -8.516 1.00 96.25 89 ASN A N 1
ATOM 742 C CA . ASN A 1 89 ? -3.596 -5.487 -8.556 1.00 96.25 89 ASN A CA 1
ATOM 743 C C . ASN A 1 89 ? -3.340 -4.151 -7.846 1.00 96.25 89 ASN A C 1
ATOM 745 O O . ASN A 1 89 ? -3.878 -3.135 -8.263 1.00 96.25 89 ASN A O 1
ATOM 749 N N . ILE A 1 90 ? -2.515 -4.100 -6.807 1.00 96.06 90 ILE A N 1
ATOM 750 C CA . ILE A 1 90 ? -2.184 -2.841 -6.127 1.00 96.06 90 ILE A CA 1
ATOM 751 C C . ILE A 1 90 ? -1.091 -2.084 -6.899 1.00 96.06 90 ILE A C 1
ATOM 753 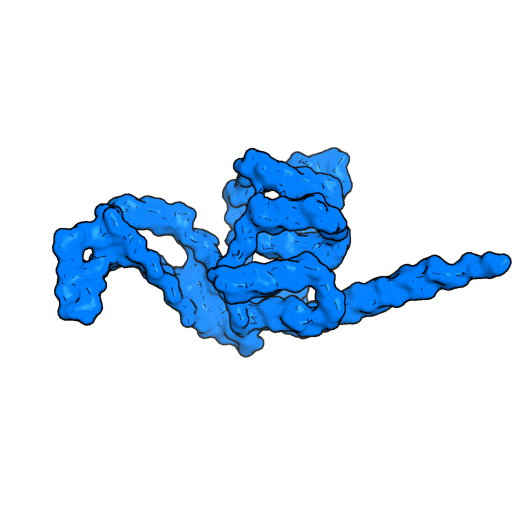O O . ILE A 1 90 ? -1.190 -0.874 -7.123 1.00 96.06 90 ILE A O 1
ATOM 757 N N . TYR A 1 91 ? -0.068 -2.811 -7.337 1.00 95.50 91 TYR A N 1
ATOM 758 C CA . TYR A 1 91 ? 1.180 -2.280 -7.855 1.00 95.50 91 TYR A CA 1
ATOM 759 C C . TYR A 1 91 ? 1.528 -2.821 -9.238 1.00 95.50 91 TYR A C 1
ATOM 761 O O . TYR A 1 91 ? 1.204 -3.952 -9.592 1.00 95.50 91 TYR A O 1
ATOM 769 N N . CYS A 1 92 ? 2.258 -2.013 -9.999 1.00 94.75 92 CYS A N 1
ATOM 770 C CA . CYS A 1 92 ? 3.125 -2.496 -11.059 1.00 94.75 92 CYS A CA 1
ATOM 771 C C . CYS A 1 92 ? 4.515 -2.714 -10.453 1.00 94.75 92 CYS A C 1
ATOM 773 O O . CYS A 1 92 ? 5.167 -1.759 -10.023 1.00 94.75 92 CYS A O 1
ATOM 775 N N . VAL A 1 93 ? 4.937 -3.977 -10.382 1.00 93.06 93 VAL A N 1
ATOM 776 C CA . VAL A 1 93 ? 6.208 -4.392 -9.771 1.00 93.06 93 VAL A CA 1
ATOM 777 C C . VAL A 1 93 ? 7.307 -4.485 -10.833 1.00 93.06 93 VAL A C 1
ATOM 779 O O . VAL A 1 93 ? 6.991 -4.793 -11.989 1.00 93.06 93 VAL A O 1
ATOM 782 N N . PRO A 1 94 ? 8.581 -4.227 -10.497 1.00 91.56 94 PRO A N 1
ATOM 783 C CA . PRO A 1 94 ? 9.692 -4.392 -11.431 1.00 91.56 94 PRO A CA 1
ATOM 784 C C . PRO A 1 94 ? 9.756 -5.815 -12.012 1.00 91.56 94 PRO A C 1
ATOM 786 O O . PRO A 1 94 ? 9.709 -6.808 -11.292 1.00 91.56 94 PRO A O 1
ATOM 789 N N . ASP A 1 95 ? 9.831 -5.913 -13.338 1.00 91.94 95 ASP A N 1
ATOM 790 C CA . ASP A 1 95 ? 9.993 -7.166 -14.090 1.00 91.94 95 ASP A CA 1
ATOM 791 C C . ASP A 1 95 ? 11.431 -7.306 -14.592 1.00 91.94 95 ASP A C 1
ATOM 793 O O . ASP A 1 95 ? 12.062 -8.349 -14.466 1.00 91.94 95 ASP A O 1
ATOM 797 N N . SER A 1 96 ? 11.965 -6.225 -15.157 1.00 90.19 96 SER A N 1
ATOM 798 C CA . SER A 1 96 ? 13.348 -6.155 -15.615 1.00 90.19 96 SER A CA 1
ATOM 799 C C . SER A 1 96 ? 13.839 -4.720 -15.611 1.00 90.19 96 SER A C 1
ATOM 801 O O . SER A 1 96 ? 13.081 -3.774 -15.843 1.00 90.19 96 SER A O 1
ATOM 803 N N . THR A 1 97 ? 15.135 -4.573 -15.371 1.00 88.12 97 THR A N 1
ATOM 804 C CA . THR A 1 97 ? 15.769 -3.277 -15.196 1.00 88.12 97 THR A CA 1
ATOM 805 C C . THR A 1 97 ? 17.141 -3.281 -15.850 1.00 88.12 97 THR A C 1
ATOM 807 O O . THR A 1 97 ? 17.921 -4.210 -15.656 1.00 88.12 97 THR A O 1
ATOM 810 N N . TRP A 1 98 ? 17.444 -2.246 -16.633 1.00 85.88 98 TRP A N 1
ATOM 811 C CA . TRP A 1 98 ? 18.731 -2.125 -17.314 1.00 85.88 98 TRP A CA 1
ATOM 812 C C . TRP A 1 98 ? 19.178 -0.671 -17.449 1.00 85.88 98 TRP A C 1
ATOM 814 O O . TRP A 1 98 ? 18.386 0.275 -17.404 1.00 85.88 98 TRP A O 1
ATOM 824 N N . VAL A 1 99 ? 20.485 -0.497 -17.630 1.00 84.06 99 VAL A N 1
ATOM 825 C CA . VAL A 1 99 ? 21.122 0.800 -17.858 1.00 84.06 99 VAL A CA 1
ATOM 826 C C . VAL A 1 99 ? 21.671 0.825 -19.276 1.00 84.06 99 VAL A C 1
ATOM 828 O O . VAL A 1 99 ? 22.338 -0.113 -19.703 1.00 84.06 99 VAL A O 1
ATOM 831 N N . LYS A 1 100 ? 21.417 1.911 -20.006 1.00 81.56 100 LYS A N 1
ATOM 832 C CA . LYS A 1 100 ? 22.014 2.152 -21.323 1.00 81.56 100 LYS A CA 1
ATOM 833 C C . LYS A 1 100 ? 22.562 3.566 -21.447 1.00 81.56 100 LYS A C 1
ATOM 835 O O . LYS A 1 100 ? 22.179 4.457 -20.688 1.00 81.56 100 LYS A O 1
ATOM 840 N N . GLU A 1 101 ? 23.457 3.782 -22.403 1.00 79.94 101 GLU A N 1
ATOM 841 C CA . GLU A 1 101 ? 23.923 5.128 -22.742 1.00 79.94 101 GLU A CA 1
ATOM 842 C C . GLU A 1 101 ? 22.759 5.997 -23.227 1.00 79.94 101 GLU A C 1
ATOM 844 O O . GLU A 1 101 ? 21.818 5.533 -23.880 1.00 79.94 101 GLU A O 1
ATOM 849 N N . ARG A 1 102 ? 22.804 7.285 -22.882 1.00 76.12 102 ARG A N 1
ATOM 850 C CA . ARG A 1 102 ? 21.812 8.243 -23.355 1.00 76.12 102 ARG A CA 1
ATOM 851 C C . ARG A 1 102 ? 22.107 8.628 -24.802 1.00 76.12 102 ARG A C 1
ATOM 853 O O . ARG A 1 102 ? 23.098 9.298 -25.097 1.00 76.12 102 ARG A O 1
ATOM 860 N N . GLU A 1 103 ? 21.161 8.312 -25.669 1.00 74.94 103 GLU A N 1
ATOM 861 C CA . GLU A 1 103 ? 21.085 8.849 -27.025 1.00 74.94 103 GLU A CA 1
ATOM 862 C C . GLU A 1 103 ? 20.362 10.203 -27.013 1.00 74.94 103 GLU A C 1
ATOM 864 O O . GLU A 1 103 ? 19.402 10.419 -26.263 1.00 74.94 103 GLU A O 1
ATOM 869 N N . LEU A 1 104 ? 20.860 11.150 -27.809 1.00 71.00 104 LEU A N 1
ATOM 870 C CA . LEU A 1 104 ? 20.160 12.399 -28.091 1.00 71.00 104 LEU A CA 1
ATOM 871 C C . LEU A 1 104 ? 19.006 12.126 -29.063 1.00 71.00 104 LEU A C 1
ATOM 873 O O . LEU A 1 104 ? 19.037 11.158 -29.817 1.00 71.00 104 LEU A O 1
ATOM 877 N N . SER A 1 105 ? 18.011 13.014 -29.099 1.00 70.44 105 SER A N 1
ATOM 878 C CA . SER A 1 105 ? 16.892 12.945 -30.056 1.00 70.44 105 SER A CA 1
ATOM 879 C C . SER A 1 105 ? 17.344 12.927 -31.522 1.00 70.44 105 SER A C 1
ATOM 881 O O . SER A 1 105 ? 16.620 12.441 -32.379 1.00 70.44 105 SER A O 1
ATOM 883 N N . SER A 1 106 ? 18.559 13.402 -31.805 1.00 71.69 106 SER A N 1
ATOM 884 C CA . SER A 1 106 ? 19.214 13.339 -33.114 1.00 71.69 106 SER A CA 1
ATOM 885 C C . SER A 1 106 ? 19.869 11.985 -33.437 1.00 71.69 106 SER A C 1
ATOM 887 O O . SER A 1 106 ? 20.610 11.896 -34.413 1.00 71.69 106 SER A O 1
ATOM 889 N N . GLY A 1 107 ? 19.692 10.957 -32.597 1.00 67.12 107 GLY A N 1
ATOM 890 C CA . GLY A 1 107 ? 20.333 9.640 -32.732 1.00 67.12 107 GLY A CA 1
ATOM 891 C C . GLY A 1 107 ? 21.831 9.627 -32.397 1.00 67.12 107 GLY A C 1
ATOM 892 O O . GLY A 1 107 ? 22.453 8.570 -32.344 1.00 67.12 107 GLY A O 1
ATOM 893 N N . LYS A 1 108 ? 22.435 10.793 -32.136 1.00 68.44 108 LYS A N 1
ATOM 894 C CA . LYS A 1 108 ? 23.849 10.905 -31.758 1.00 68.44 108 LYS A CA 1
ATOM 895 C C . LYS A 1 108 ? 24.041 10.562 -30.282 1.00 68.44 108 LYS A C 1
ATOM 897 O O . LYS A 1 108 ? 23.253 10.974 -29.426 1.00 68.44 108 LYS A O 1
ATOM 902 N N . LYS A 1 109 ? 25.137 9.870 -29.966 1.00 64.62 109 LYS A N 1
ATOM 903 C CA . LYS A 1 109 ? 25.566 9.659 -28.577 1.00 64.62 109 LYS A CA 1
ATOM 904 C C . LYS A 1 109 ? 25.814 11.002 -27.889 1.00 64.62 109 LYS A C 1
ATOM 906 O O . LYS A 1 109 ? 26.343 11.938 -28.494 1.00 64.62 109 LYS A O 1
ATOM 911 N N . SER A 1 110 ? 25.415 11.114 -26.623 1.00 63.78 110 SER A N 1
ATOM 912 C CA . SER A 1 110 ? 25.718 12.311 -25.839 1.00 63.78 110 SER A CA 1
ATOM 913 C C . SER A 1 110 ? 27.232 12.442 -25.641 1.00 63.78 110 SER A C 1
ATOM 915 O O . SER A 1 110 ? 27.889 11.473 -25.284 1.00 63.78 110 SER A O 1
ATOM 917 N N . ARG A 1 111 ? 27.787 13.650 -25.824 1.00 59.47 111 ARG A N 1
ATOM 918 C CA . ARG A 1 111 ? 29.204 13.948 -25.518 1.00 59.47 111 ARG A CA 1
ATOM 919 C C . ARG A 1 111 ? 29.537 13.856 -24.020 1.00 59.47 111 ARG A C 1
ATOM 921 O O . ARG A 1 111 ? 30.701 13.873 -23.652 1.00 59.47 111 ARG A O 1
ATOM 928 N N . MET A 1 112 ? 28.522 13.804 -23.160 1.00 60.88 112 MET A N 1
ATOM 929 C CA . MET A 1 112 ? 28.667 13.605 -21.719 1.00 60.88 112 MET A CA 1
ATOM 930 C C . MET A 1 112 ? 28.360 12.141 -21.386 1.00 60.88 112 MET A C 1
ATOM 932 O O . MET A 1 112 ? 27.420 11.598 -21.965 1.00 60.88 112 MET A O 1
ATOM 936 N N . ASN A 1 113 ? 29.079 11.547 -20.420 1.00 62.53 113 ASN A N 1
ATOM 937 C CA . ASN A 1 113 ? 28.819 10.214 -19.844 1.00 62.53 113 ASN A CA 1
ATOM 938 C C . ASN A 1 113 ? 27.447 10.171 -19.145 1.00 62.53 113 ASN A C 1
ATOM 940 O O . ASN A 1 113 ? 27.342 10.149 -17.920 1.00 62.53 113 ASN A O 1
ATOM 944 N N . LYS A 1 114 ? 26.376 10.231 -19.934 1.00 70.50 114 LYS A N 1
ATOM 945 C CA . LYS A 1 114 ? 24.991 10.261 -19.481 1.00 70.50 114 LYS A CA 1
ATOM 946 C C . LYS A 1 114 ? 24.401 8.881 -19.658 1.00 70.50 114 LYS A C 1
ATOM 948 O O . LYS A 1 114 ? 24.436 8.307 -20.745 1.00 70.50 114 LYS A O 1
ATOM 953 N N . SER A 1 115 ? 23.818 8.380 -18.584 1.00 75.62 115 SER A N 1
ATOM 954 C CA . SER A 1 115 ? 23.169 7.080 -18.546 1.00 75.62 115 SER A CA 1
ATOM 955 C C . SER A 1 115 ? 21.656 7.251 -18.434 1.00 75.62 115 SER A C 1
ATOM 957 O O . SER A 1 115 ? 21.139 8.228 -17.878 1.00 75.62 115 SER A O 1
AT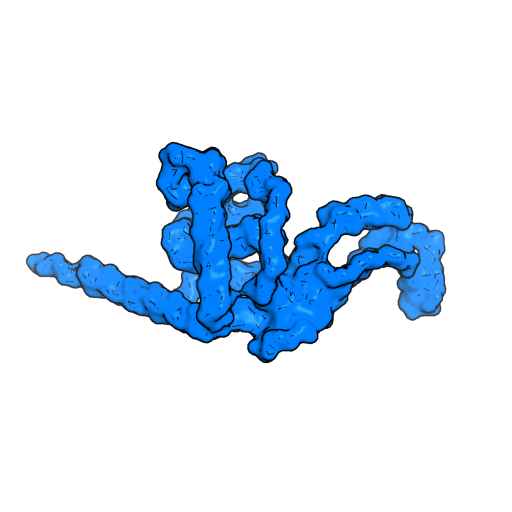OM 959 N N . LYS A 1 116 ? 20.937 6.300 -19.020 1.00 79.62 116 LYS A N 1
ATOM 960 C CA . LYS A 1 116 ? 19.496 6.142 -18.904 1.00 79.62 116 LYS A CA 1
ATOM 961 C C . LYS A 1 116 ? 19.228 4.817 -18.209 1.00 79.62 116 LYS A C 1
ATOM 963 O O . LYS A 1 116 ? 19.659 3.768 -18.678 1.00 79.62 116 LYS A O 1
ATOM 968 N N . TYR A 1 117 ? 18.500 4.897 -17.112 1.00 80.94 117 TYR A N 1
ATOM 969 C CA . TYR A 1 117 ? 17.957 3.764 -16.389 1.00 80.94 117 TYR A CA 1
ATOM 970 C C . TYR A 1 117 ? 16.540 3.494 -16.882 1.00 80.94 117 TYR A C 1
ATOM 972 O O . TYR A 1 117 ? 15.759 4.438 -17.022 1.00 80.94 117 TYR A O 1
ATOM 980 N N . ILE A 1 118 ? 16.223 2.237 -17.173 1.00 85.38 118 ILE A N 1
ATOM 981 C CA . ILE A 1 118 ? 14.899 1.827 -17.630 1.00 85.38 118 ILE A CA 1
ATOM 982 C C . ILE A 1 118 ? 14.431 0.671 -16.762 1.00 85.38 118 ILE A C 1
ATOM 984 O O . ILE A 1 118 ? 15.154 -0.313 -16.613 1.00 85.38 118 ILE A O 1
ATOM 988 N N . THR A 1 119 ? 13.208 0.784 -16.252 1.00 88.88 119 THR A N 1
ATOM 989 C CA . THR A 1 119 ? 12.505 -0.317 -15.595 1.00 88.88 119 THR A CA 1
ATOM 990 C C . THR A 1 119 ? 11.266 -0.647 -16.391 1.00 88.88 119 THR A C 1
ATOM 992 O O . THR A 1 119 ? 10.453 0.230 -16.693 1.00 88.88 119 THR A O 1
ATOM 995 N N . LYS A 1 120 ? 11.122 -1.924 -16.718 1.00 93.12 120 LYS A N 1
ATOM 996 C CA . LYS A 1 120 ? 9.880 -2.510 -17.192 1.00 93.12 120 LYS A CA 1
ATOM 997 C C . LYS A 1 120 ? 9.140 -3.042 -15.973 1.00 93.12 120 LYS A C 1
ATOM 999 O O . LYS A 1 120 ? 9.700 -3.837 -15.223 1.00 93.12 120 LYS A O 1
ATOM 1004 N N . TYR A 1 121 ? 7.902 -2.612 -15.783 1.00 94.06 121 TYR A N 1
ATOM 1005 C CA . TYR A 1 121 ? 7.045 -3.094 -14.705 1.00 94.06 121 TYR A CA 1
ATOM 1006 C C . TYR A 1 121 ? 5.988 -4.037 -15.256 1.00 94.06 121 TYR A C 1
ATOM 1008 O O . TYR A 1 121 ? 5.568 -3.892 -16.405 1.00 94.06 121 TYR A O 1
ATOM 1016 N N . LYS A 1 122 ? 5.531 -4.965 -14.417 1.00 95.19 122 LYS A N 1
ATOM 1017 C CA . LYS A 1 122 ? 4.401 -5.855 -14.682 1.00 95.19 122 LYS A CA 1
ATOM 1018 C C . LYS A 1 122 ? 3.286 -5.620 -13.667 1.00 95.19 122 LYS A C 1
ATOM 1020 O O . LYS A 1 122 ? 3.547 -5.449 -12.480 1.00 95.19 122 LYS A O 1
ATOM 1025 N N . CYS A 1 123 ? 2.045 -5.643 -14.132 1.00 95.88 123 CYS A N 1
ATOM 1026 C CA . CYS A 1 123 ? 0.845 -5.542 -13.299 1.00 95.88 123 CYS A CA 1
ATOM 1027 C C . CYS A 1 123 ? -0.341 -6.241 -13.965 1.00 95.88 123 CYS A C 1
ATOM 1029 O O . CYS A 1 123 ? -0.247 -6.676 -15.113 1.00 95.88 123 CYS A O 1
ATOM 1031 N N . LEU A 1 124 ? -1.465 -6.350 -13.254 1.00 96.62 124 LEU A N 1
ATOM 1032 C CA . LEU A 1 124 ? -2.709 -6.895 -13.795 1.00 96.62 124 LEU A CA 1
ATOM 1033 C C . LEU A 1 124 ? -3.656 -5.787 -14.251 1.00 96.62 124 LEU A C 1
ATOM 1035 O O . LEU A 1 124 ? -3.901 -4.821 -13.536 1.00 96.62 124 LEU A O 1
ATOM 1039 N N . ASN A 1 125 ? -4.247 -5.951 -15.429 1.00 95.44 125 ASN A N 1
ATOM 1040 C CA . ASN A 1 125 ? -5.390 -5.136 -15.831 1.00 95.44 125 ASN A CA 1
ATOM 1041 C C . ASN A 1 125 ? -6.689 -5.622 -15.140 1.00 95.44 125 ASN A C 1
ATOM 1043 O O . ASN A 1 125 ? -6.689 -6.683 -14.508 1.00 95.44 125 ASN A O 1
ATOM 1047 N N . PRO A 1 126 ? -7.839 -4.938 -15.312 1.00 94.00 126 PRO A N 1
ATOM 1048 C CA . PRO A 1 126 ? -9.084 -5.326 -14.646 1.00 94.00 126 PRO A CA 1
ATOM 1049 C C . PRO A 1 126 ? -9.625 -6.704 -15.049 1.00 94.00 126 PRO A C 1
ATOM 1051 O O . PRO A 1 126 ? -10.483 -7.254 -14.370 1.00 94.00 126 PRO A O 1
ATOM 1054 N N . LYS A 1 127 ? -9.139 -7.263 -16.164 1.00 93.81 127 LYS A N 1
ATOM 1055 C CA . LYS A 1 127 ? -9.498 -8.599 -16.662 1.00 93.81 127 LYS A CA 1
ATOM 1056 C C . LYS A 1 127 ? -8.546 -9.688 -16.148 1.00 93.81 127 LYS A C 1
ATOM 1058 O O . LYS A 1 127 ? -8.622 -10.818 -16.619 1.00 93.81 127 LYS A O 1
ATOM 1063 N N . GLY A 1 128 ? -7.615 -9.354 -15.251 1.00 93.00 128 GLY A N 1
ATOM 1064 C CA . GLY A 1 128 ? -6.627 -10.288 -14.716 1.00 93.00 128 GLY A CA 1
ATOM 1065 C C . GLY A 1 128 ? -5.536 -10.693 -15.711 1.00 93.00 128 GLY A C 1
ATOM 1066 O O . GLY A 1 128 ? -4.866 -11.696 -15.488 1.00 93.00 128 GLY A O 1
ATOM 1067 N N . LYS A 1 129 ? -5.339 -9.945 -16.807 1.00 95.88 129 LYS A N 1
ATOM 1068 C CA . LYS A 1 129 ? -4.223 -10.181 -17.736 1.00 95.88 129 LYS A CA 1
ATOM 1069 C C . LYS A 1 129 ? -3.010 -9.356 -17.328 1.00 95.88 129 LYS A C 1
ATOM 1071 O O . LYS A 1 129 ? -3.156 -8.178 -16.995 1.00 95.88 129 LYS A O 1
ATOM 1076 N N . VAL A 1 130 ? -1.828 -9.962 -17.426 1.00 96.38 130 VAL A N 1
ATOM 1077 C CA . VAL A 1 130 ? -0.557 -9.260 -17.233 1.00 96.38 130 VAL A CA 1
ATOM 1078 C C . VAL A 1 130 ? -0.374 -8.231 -18.342 1.00 96.38 130 VAL A C 1
ATOM 1080 O O . VAL A 1 130 ? -0.526 -8.530 -19.527 1.00 96.38 130 VAL A O 1
ATOM 1083 N N . ILE A 1 131 ? -0.051 -7.014 -17.935 1.00 95.88 131 ILE A N 1
ATOM 1084 C CA . ILE A 1 131 ? 0.309 -5.891 -18.790 1.00 95.88 131 ILE A CA 1
ATOM 1085 C C . ILE A 1 131 ? 1.645 -5.323 -18.324 1.00 95.88 131 ILE A C 1
ATOM 1087 O O . ILE A 1 131 ? 2.065 -5.550 -17.186 1.00 95.88 131 ILE A O 1
ATOM 1091 N N . TYR A 1 132 ? 2.294 -4.569 -19.207 1.00 94.38 132 TYR A N 1
ATOM 1092 C CA . TYR A 1 132 ? 3.589 -3.969 -18.929 1.00 94.38 132 TYR A CA 1
ATOM 1093 C C . TYR A 1 132 ? 3.547 -2.454 -19.080 1.00 94.38 132 TYR A C 1
ATOM 1095 O O . TYR A 1 132 ? 2.919 -1.930 -20.000 1.00 94.38 132 TYR A O 1
ATOM 1103 N N . SER A 1 133 ? 4.268 -1.766 -18.203 1.00 88.75 133 SER A N 1
ATOM 1104 C CA . SER A 1 133 ? 4.584 -0.343 -18.323 1.00 88.75 133 SER A CA 1
ATOM 1105 C C . SER A 1 133 ? 6.100 -0.145 -18.271 1.00 88.75 133 SER A C 1
ATOM 1107 O O . SER A 1 133 ? 6.853 -1.062 -17.934 1.00 88.75 133 SER A O 1
ATOM 1109 N N . GLY A 1 134 ? 6.569 1.043 -18.647 1.00 86.69 134 GLY A N 1
ATOM 1110 C CA . GLY A 1 134 ? 7.987 1.384 -18.614 1.00 86.69 134 GLY A CA 1
ATOM 1111 C C . GLY A 1 134 ? 8.217 2.734 -17.953 1.00 86.69 134 GLY A C 1
ATOM 1112 O O . GLY A 1 134 ? 7.482 3.684 -18.217 1.00 86.69 134 GLY A O 1
ATOM 1113 N N . SER A 1 135 ? 9.264 2.835 -17.137 1.00 84.94 135 SER A N 1
ATOM 1114 C CA . SER A 1 135 ? 9.802 4.113 -16.669 1.00 84.94 135 SER A CA 1
ATOM 1115 C C . SER A 1 135 ? 11.210 4.322 -17.203 1.00 84.94 135 SER A C 1
ATOM 1117 O O . SER A 1 135 ? 11.929 3.380 -17.543 1.00 84.94 135 SER A O 1
ATOM 1119 N N . ALA A 1 136 ? 11.600 5.587 -17.306 1.00 81.75 136 ALA A N 1
ATOM 1120 C CA . ALA A 1 136 ? 12.921 5.972 -17.748 1.00 81.75 136 ALA A CA 1
ATOM 1121 C C . ALA A 1 136 ? 13.432 7.146 -16.922 1.00 81.75 136 ALA A C 1
ATOM 1123 O O . ALA A 1 136 ? 12.834 8.220 -16.938 1.00 81.75 136 ALA A O 1
ATOM 1124 N N . TYR A 1 137 ? 14.578 6.959 -16.275 1.00 76.00 137 TYR A N 1
ATOM 1125 C CA . TYR A 1 137 ? 15.241 8.002 -15.504 1.00 76.00 137 TYR A CA 1
ATOM 1126 C C . TYR A 1 137 ? 16.583 8.349 -16.138 1.00 76.00 137 TYR A C 1
ATOM 1128 O O . TYR A 1 137 ? 17.352 7.477 -16.550 1.00 76.00 137 TYR A O 1
ATOM 1136 N N . PHE A 1 138 ? 16.856 9.646 -16.239 1.00 74.94 138 PHE A N 1
ATOM 1137 C CA . PHE A 1 138 ? 18.091 10.163 -16.812 1.00 74.94 138 PHE A CA 1
ATOM 1138 C C . PHE A 1 138 ? 19.034 10.582 -15.693 1.00 74.94 138 PHE A C 1
ATOM 1140 O O . PHE A 1 138 ? 18.663 11.389 -14.843 1.00 74.94 138 PHE A O 1
ATOM 1147 N N . TYR A 1 139 ? 20.266 10.081 -15.732 1.00 69.62 139 TYR A N 1
ATOM 1148 C CA . TYR A 1 139 ? 21.303 10.457 -14.783 1.00 69.62 139 TYR A CA 1
ATOM 1149 C C . TYR A 1 139 ? 22.455 11.162 -15.492 1.00 69.62 139 TYR A C 1
ATOM 1151 O O . TYR A 1 139 ? 22.945 10.730 -16.538 1.00 69.62 139 TYR A O 1
ATOM 1159 N N . ASN A 1 140 ? 22.920 12.242 -14.870 1.00 66.00 140 ASN A N 1
ATOM 1160 C CA . ASN A 1 140 ? 24.124 12.967 -15.271 1.00 66.00 140 ASN A CA 1
ATOM 1161 C C . ASN A 1 140 ? 25.383 12.372 -14.608 1.00 66.00 140 ASN A C 1
ATOM 1163 O O . ASN A 1 140 ? 26.294 13.112 -14.259 1.00 66.00 140 ASN A O 1
ATOM 1167 N N . ASN A 1 141 ? 25.415 11.051 -14.398 1.00 65.25 141 ASN A N 1
ATOM 1168 C CA . ASN A 1 141 ? 26.495 10.353 -13.703 1.00 65.25 141 ASN A CA 1
ATOM 1169 C C . ASN A 1 141 ? 27.038 9.184 -14.534 1.00 65.25 141 ASN A C 1
ATOM 1171 O O . ASN A 1 141 ? 26.315 8.568 -15.324 1.00 65.25 141 ASN A O 1
ATOM 1175 N N . GLU A 1 142 ? 28.297 8.836 -14.254 1.00 69.62 142 GLU A N 1
ATOM 1176 C CA . GLU A 1 142 ? 28.962 7.632 -14.751 1.00 69.62 142 GLU A CA 1
ATOM 1177 C C . GLU A 1 142 ? 28.135 6.364 -14.496 1.00 69.62 142 GLU A C 1
ATOM 1179 O O . GLU A 1 142 ? 27.479 6.217 -13.459 1.00 69.62 142 GLU A O 1
ATOM 1184 N N . MET A 1 143 ? 28.227 5.411 -15.425 1.00 70.81 143 MET A N 1
ATOM 1185 C CA . MET A 1 143 ? 27.445 4.170 -15.439 1.00 70.81 143 MET A CA 1
ATOM 1186 C C . MET A 1 143 ? 27.504 3.399 -14.109 1.00 70.81 143 MET A C 1
ATOM 1188 O O . MET A 1 143 ? 26.477 2.925 -13.633 1.00 70.81 143 MET A O 1
ATOM 1192 N N . LYS A 1 144 ? 28.670 3.349 -13.445 1.00 72.88 144 LYS A N 1
ATOM 1193 C CA . LYS A 1 144 ? 28.840 2.690 -12.135 1.00 72.88 144 LYS A CA 1
ATOM 1194 C C . LYS A 1 144 ? 27.973 3.306 -11.030 1.00 72.88 144 LYS A C 1
ATOM 1196 O O . LYS A 1 144 ? 27.390 2.582 -10.228 1.00 72.88 144 LYS A O 1
ATOM 1201 N N . LYS A 1 145 ? 27.850 4.638 -10.989 1.00 74.12 145 LYS A N 1
ATOM 1202 C CA . LYS A 1 145 ? 26.991 5.329 -10.011 1.00 74.12 145 LYS A CA 1
ATOM 1203 C C . LYS A 1 145 ? 25.511 5.094 -10.317 1.00 74.12 145 LYS A C 1
ATOM 1205 O O . LYS A 1 145 ? 24.725 4.936 -9.389 1.00 74.12 145 LYS A O 1
ATOM 1210 N N . ALA A 1 146 ? 25.144 5.031 -11.599 1.00 71.31 146 ALA A N 1
ATOM 1211 C CA . ALA A 1 146 ? 23.788 4.680 -12.009 1.00 71.31 146 ALA A CA 1
ATOM 1212 C C . ALA A 1 146 ? 23.425 3.246 -11.590 1.00 71.31 146 ALA A C 1
ATOM 1214 O O . ALA A 1 146 ? 22.362 3.049 -11.016 1.00 71.31 146 ALA A O 1
ATOM 1215 N N . LEU A 1 147 ? 24.330 2.276 -11.775 1.00 74.94 147 LEU A N 1
ATOM 12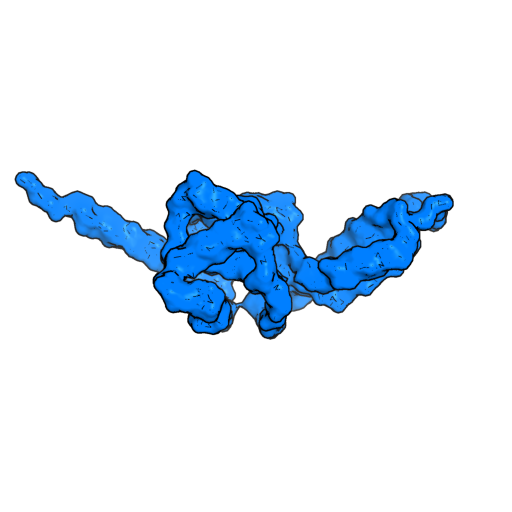16 C CA . LEU A 1 147 ? 24.140 0.883 -11.345 1.00 74.94 147 LEU A CA 1
ATOM 1217 C C . LEU A 1 147 ? 23.922 0.750 -9.831 1.00 74.94 147 LEU A C 1
ATOM 1219 O O . LEU A 1 147 ? 23.034 0.024 -9.404 1.00 74.94 147 LEU A O 1
ATOM 1223 N N . LYS A 1 148 ? 24.658 1.500 -9.002 1.00 79.12 148 LYS A N 1
ATOM 1224 C CA . LYS A 1 148 ? 24.422 1.492 -7.547 1.00 79.12 148 LYS A CA 1
ATOM 1225 C C . LYS A 1 148 ? 23.032 2.028 -7.175 1.00 79.12 148 LYS A C 1
ATOM 1227 O O . LYS A 1 148 ? 22.402 1.533 -6.250 1.00 79.12 148 LYS A O 1
ATOM 1232 N N . LEU A 1 149 ? 22.544 3.039 -7.895 1.00 72.00 149 LEU A N 1
ATOM 1233 C CA . LEU A 1 149 ? 21.194 3.573 -7.690 1.00 72.00 149 LEU A CA 1
ATOM 1234 C C . LEU A 1 149 ? 20.106 2.596 -8.148 1.00 72.00 149 LEU A C 1
ATOM 1236 O O . LEU A 1 149 ? 19.049 2.570 -7.527 1.00 72.00 149 LEU A O 1
ATOM 1240 N N . VAL A 1 150 ? 20.368 1.806 -9.196 1.00 73.75 150 VAL A N 1
ATOM 1241 C CA . VAL A 1 150 ? 19.489 0.708 -9.632 1.00 73.75 150 VAL A CA 1
ATOM 1242 C C . VAL A 1 150 ? 19.303 -0.300 -8.516 1.00 73.75 150 VAL A C 1
ATOM 1244 O O . VAL A 1 150 ? 18.172 -0.626 -8.180 1.00 73.75 150 VAL A O 1
ATOM 1247 N N . GLU A 1 151 ? 20.407 -0.759 -7.931 1.00 77.75 151 GLU A N 1
ATOM 1248 C CA . GLU A 1 151 ? 20.368 -1.776 -6.882 1.00 77.75 151 GLU A CA 1
ATOM 1249 C C . GLU A 1 151 ? 19.518 -1.316 -5.692 1.00 77.75 151 GLU A C 1
ATOM 1251 O O . GLU A 1 151 ? 18.700 -2.070 -5.179 1.00 77.75 151 GLU A O 1
ATOM 1256 N N . ASN A 1 152 ? 19.625 -0.036 -5.328 1.00 76.44 152 ASN A N 1
ATOM 1257 C CA . ASN A 1 152 ? 18.846 0.559 -4.242 1.00 76.44 152 ASN A CA 1
ATOM 1258 C C . ASN A 1 152 ? 17.352 0.755 -4.565 1.00 76.44 152 ASN A C 1
ATOM 1260 O O . ASN A 1 152 ? 16.588 1.093 -3.666 1.00 76.44 152 ASN A O 1
ATOM 1264 N N . ARG A 1 153 ? 16.945 0.635 -5.834 1.00 75.31 153 ARG A N 1
ATOM 1265 C CA . ARG A 1 153 ? 15.580 0.910 -6.322 1.00 75.31 153 ARG A CA 1
ATOM 1266 C C . ARG A 1 153 ? 14.945 -0.283 -7.028 1.00 75.31 153 ARG A C 1
ATOM 1268 O O . ARG A 1 153 ? 13.889 -0.145 -7.641 1.00 75.31 153 ARG A O 1
ATOM 1275 N N . LYS A 1 154 ? 15.583 -1.451 -6.980 1.00 76.69 154 LYS A N 1
ATOM 1276 C CA . LYS A 1 154 ? 15.117 -2.657 -7.677 1.00 76.69 154 LYS A CA 1
ATOM 1277 C C . LYS A 1 154 ? 13.756 -3.150 -7.181 1.00 76.69 154 LYS A C 1
ATOM 1279 O O . LYS A 1 154 ? 13.073 -3.837 -7.930 1.00 76.69 154 LYS A O 1
ATOM 1284 N N . ASP A 1 155 ? 13.376 -2.740 -5.973 1.00 80.12 155 ASP A N 1
ATOM 1285 C CA . ASP A 1 155 ? 12.111 -3.077 -5.321 1.00 80.12 155 ASP A CA 1
ATOM 1286 C C . ASP A 1 155 ? 11.100 -1.908 -5.361 1.00 80.12 155 ASP A C 1
ATOM 1288 O O . ASP A 1 155 ? 10.003 -2.017 -4.819 1.00 80.12 155 ASP A O 1
ATOM 1292 N N . ASP A 1 156 ? 11.430 -0.782 -6.016 1.00 84.81 156 ASP A N 1
ATOM 1293 C CA . ASP A 1 156 ? 10.505 0.349 -6.149 1.00 84.81 156 ASP A CA 1
ATOM 1294 C C . ASP A 1 156 ? 9.307 -0.047 -7.021 1.00 84.81 156 ASP A C 1
ATOM 1296 O O . ASP A 1 156 ? 9.447 -0.372 -8.201 1.00 84.81 156 ASP A O 1
ATOM 1300 N N . VAL A 1 157 ? 8.106 0.069 -6.463 1.00 90.56 157 VAL A N 1
ATOM 1301 C CA . VAL A 1 157 ? 6.847 -0.199 -7.163 1.00 90.56 157 VAL A CA 1
ATOM 1302 C C . VAL A 1 157 ? 6.175 1.076 -7.674 1.00 90.56 157 VAL A C 1
ATOM 1304 O O . VAL A 1 157 ? 6.312 2.160 -7.101 1.00 90.56 157 VAL A O 1
ATOM 1307 N N . GLN A 1 158 ? 5.376 0.939 -8.731 1.00 92.56 158 GLN A N 1
ATOM 1308 C CA . GLN A 1 158 ? 4.424 1.966 -9.170 1.00 92.56 158 GLN A CA 1
ATOM 1309 C C . GLN A 1 158 ? 3.006 1.579 -8.767 1.00 92.56 158 GLN A C 1
ATOM 1311 O O . GLN A 1 158 ? 2.696 0.397 -8.641 1.00 92.56 158 GLN A O 1
ATOM 1316 N N . ILE A 1 159 ? 2.117 2.557 -8.600 1.00 95.06 159 ILE A N 1
ATOM 1317 C CA . ILE A 1 159 ? 0.697 2.264 -8.378 1.00 95.06 159 ILE A CA 1
ATOM 1318 C C . ILE A 1 159 ? 0.091 1.765 -9.688 1.00 95.06 159 ILE A C 1
ATOM 1320 O O . ILE A 1 159 ? 0.257 2.386 -10.738 1.00 95.06 159 ILE A O 1
ATOM 1324 N N . ASN A 1 160 ? -0.653 0.662 -9.628 1.00 95.94 160 ASN A N 1
ATOM 1325 C CA . ASN A 1 160 ? -1.398 0.182 -10.781 1.00 95.94 160 ASN A CA 1
ATOM 1326 C C . ASN A 1 160 ? -2.683 1.009 -10.961 1.00 95.94 160 ASN A C 1
ATOM 1328 O O . ASN A 1 160 ? -3.728 0.712 -10.384 1.00 95.94 160 ASN A O 1
ATOM 1332 N N . LEU A 1 161 ? -2.592 2.070 -11.769 1.00 94.19 161 LEU A N 1
ATOM 1333 C CA . LEU A 1 161 ? -3.672 3.044 -11.974 1.00 94.19 161 LEU A CA 1
ATOM 1334 C C . LEU A 1 161 ? -4.856 2.536 -12.810 1.00 94.19 161 LEU A C 1
ATOM 1336 O O . LEU A 1 161 ? -5.823 3.264 -13.005 1.00 94.19 161 LEU A O 1
ATOM 1340 N N . ILE A 1 162 ? -4.793 1.311 -13.327 1.00 92.44 162 ILE A N 1
ATOM 1341 C CA . ILE A 1 162 ? -5.875 0.712 -14.116 1.00 92.44 162 ILE A CA 1
ATOM 1342 C C . ILE A 1 162 ? -6.309 -0.631 -13.532 1.00 92.44 162 ILE A C 1
ATOM 1344 O O . ILE A 1 162 ? -6.730 -1.516 -14.267 1.00 92.44 162 ILE A O 1
ATOM 1348 N N . SER A 1 163 ? -6.183 -0.813 -12.219 1.00 93.62 163 SER A N 1
ATOM 1349 C CA . SER A 1 163 ? -6.484 -2.079 -11.555 1.00 93.62 163 SER A CA 1
ATOM 1350 C C . SER A 1 163 ? -7.884 -2.158 -10.958 1.00 93.62 163 SER A C 1
ATOM 1352 O O . SER A 1 163 ? -8.560 -1.152 -10.741 1.00 93.62 163 SER A O 1
ATOM 1354 N N . ILE A 1 164 ? -8.287 -3.380 -10.595 1.00 96.75 164 ILE A N 1
ATOM 1355 C CA . ILE A 1 164 ? -9.484 -3.601 -9.774 1.00 96.75 164 ILE A CA 1
ATOM 1356 C C . ILE A 1 164 ? -9.344 -3.034 -8.356 1.00 96.75 164 ILE A C 1
ATOM 1358 O O . ILE A 1 164 ? -10.352 -2.683 -7.759 1.00 96.75 164 ILE A O 1
ATOM 1362 N N . TYR A 1 165 ? -8.125 -2.907 -7.818 1.00 97.00 165 TYR A N 1
ATOM 1363 C CA . TYR A 1 165 ? -7.907 -2.326 -6.490 1.00 97.00 165 TYR A CA 1
ATOM 1364 C C . TYR A 1 165 ? -8.172 -0.820 -6.489 1.00 97.00 165 TYR A C 1
ATOM 1366 O O . TYR A 1 165 ? -8.905 -0.331 -5.630 1.00 97.00 165 TYR A O 1
ATOM 1374 N N . LEU A 1 166 ? -7.633 -0.087 -7.472 1.00 96.44 166 LEU A N 1
ATOM 1375 C CA . LEU A 1 166 ? -7.925 1.340 -7.589 1.00 96.44 166 LEU A CA 1
ATOM 1376 C C . LEU A 1 166 ? -9.418 1.554 -7.840 1.00 96.44 166 LEU A C 1
ATOM 1378 O O . LEU A 1 166 ? -10.035 2.365 -7.154 1.00 96.44 166 LEU A O 1
ATOM 1382 N N . LYS A 1 167 ? -10.003 0.771 -8.753 1.00 96.88 167 LYS A N 1
ATOM 1383 C CA . LYS A 1 167 ? -11.440 0.810 -9.030 1.00 96.88 167 LYS A CA 1
ATOM 1384 C C . LYS A 1 167 ? -12.274 0.563 -7.766 1.00 96.88 167 LYS A C 1
ATOM 1386 O O . LYS A 1 167 ? -13.202 1.316 -7.498 1.00 96.88 167 LYS A O 1
ATOM 1391 N N . ALA A 1 168 ? -11.913 -0.434 -6.955 1.00 97.38 168 ALA A N 1
ATOM 1392 C CA . ALA A 1 168 ? -12.601 -0.727 -5.699 1.00 97.38 168 ALA A CA 1
ATOM 1393 C C . ALA A 1 168 ? -12.556 0.457 -4.727 1.00 97.38 168 ALA A C 1
ATOM 1395 O O . ALA A 1 168 ? -13.560 0.746 -4.090 1.00 97.38 168 ALA A O 1
ATOM 1396 N N . LEU A 1 169 ? -11.429 1.174 -4.632 1.00 96.88 169 LEU A N 1
ATOM 1397 C CA . LEU A 1 169 ? -11.342 2.389 -3.818 1.00 96.88 169 LEU A CA 1
ATOM 1398 C C . LEU A 1 169 ? -12.158 3.553 -4.397 1.00 96.88 169 LEU A C 1
ATOM 1400 O O . LEU A 1 169 ? -12.704 4.355 -3.645 1.00 96.88 169 LEU A O 1
ATOM 1404 N N . GLU A 1 170 ? -12.227 3.679 -5.721 1.00 95.88 170 GLU A N 1
ATOM 1405 C CA . GLU A 1 170 ? -12.975 4.734 -6.412 1.00 95.88 170 GLU A CA 1
ATOM 1406 C C . GLU A 1 170 ? -14.491 4.562 -6.324 1.00 95.88 170 GLU A C 1
ATOM 1408 O O . GLU A 1 170 ? -15.209 5.561 -6.296 1.00 95.88 170 GLU A O 1
ATOM 1413 N N . GLU A 1 171 ? -14.976 3.327 -6.252 1.00 95.25 171 GLU A N 1
ATOM 1414 C CA . GLU A 1 171 ? -16.408 3.015 -6.209 1.00 95.25 171 GLU A CA 1
ATOM 1415 C C . GLU A 1 171 ? -17.015 3.127 -4.804 1.00 95.25 171 GLU A C 1
ATOM 1417 O O . GLU A 1 171 ? -18.234 3.174 -4.685 1.00 95.25 171 GLU A O 1
ATOM 1422 N N . ILE A 1 172 ? -16.199 3.258 -3.749 1.00 94.06 172 ILE A N 1
ATOM 1423 C CA . ILE A 1 172 ? -16.697 3.470 -2.380 1.00 94.06 172 ILE A CA 1
ATOM 1424 C C . ILE A 1 172 ? -17.582 4.735 -2.333 1.00 94.06 172 ILE A C 1
ATOM 1426 O O . ILE A 1 172 ? -17.107 5.824 -2.683 1.00 94.06 172 ILE A O 1
ATOM 1430 N N . PRO A 1 173 ? -18.841 4.664 -1.877 1.00 89.75 173 PRO A N 1
ATOM 1431 C CA . PRO A 1 173 ? -19.694 5.833 -1.704 1.00 89.75 173 PRO A CA 1
ATOM 1432 C C . PRO A 1 173 ? -19.279 6.617 -0.457 1.00 89.75 173 PRO A C 1
ATOM 1434 O O . PRO A 1 173 ? -18.841 6.036 0.531 1.00 89.75 173 PRO A O 1
ATOM 1437 N N . ASN A 1 174 ? -19.461 7.943 -0.470 1.00 89.44 174 ASN A N 1
ATOM 1438 C CA . ASN A 1 174 ? -19.229 8.809 0.700 1.00 89.44 174 ASN A CA 1
ATOM 1439 C C . ASN A 1 174 ? -17.865 8.575 1.381 1.00 89.44 174 ASN A C 1
ATOM 1441 O O . ASN A 1 174 ? -17.782 8.412 2.600 1.00 89.44 174 ASN A O 1
ATOM 1445 N N . LYS A 1 175 ? -16.802 8.518 0.570 1.00 92.06 175 LYS A N 1
ATOM 1446 C CA . LYS A 1 175 ? -15.430 8.235 1.010 1.00 92.06 175 LYS A CA 1
ATOM 1447 C C . LYS A 1 175 ? -15.017 9.153 2.154 1.00 92.06 175 LYS A C 1
ATOM 1449 O O . LYS A 1 175 ? -15.318 10.346 2.156 1.00 92.06 175 LYS A O 1
ATOM 1454 N N . SER A 1 176 ? -14.250 8.617 3.098 1.00 93.31 176 SER A N 1
ATOM 1455 C CA . SER A 1 176 ? -13.616 9.461 4.105 1.00 93.31 176 SER A CA 1
ATOM 1456 C C . SER A 1 176 ? -12.624 10.426 3.445 1.00 93.31 176 SER A C 1
ATOM 1458 O O . SER A 1 176 ? -11.994 10.104 2.432 1.00 93.31 176 SER A O 1
ATOM 1460 N N . LYS A 1 177 ? -12.406 11.592 4.066 1.00 94.62 177 LYS A N 1
ATOM 1461 C CA . LYS A 1 177 ? -11.398 12.570 3.610 1.00 94.62 177 LYS A CA 1
ATOM 1462 C C . LYS A 1 177 ? -10.011 11.946 3.441 1.00 94.62 177 LYS A C 1
ATOM 1464 O O . LYS A 1 177 ? -9.231 12.386 2.600 1.00 94.62 177 LYS A O 1
ATOM 1469 N N . PHE A 1 178 ? -9.697 10.919 4.231 1.00 96.94 178 PHE A N 1
ATOM 1470 C CA . PHE A 1 178 ? -8.428 10.214 4.129 1.00 96.94 178 PHE A CA 1
ATOM 1471 C C . PHE A 1 178 ? -8.334 9.343 2.872 1.00 96.94 178 PHE A C 1
ATOM 1473 O O . PHE A 1 178 ? -7.310 9.381 2.190 1.00 96.94 178 PHE A O 1
ATOM 1480 N N . VAL A 1 179 ? -9.399 8.616 2.519 1.00 97.06 179 VAL A N 1
ATOM 1481 C CA . VAL A 1 179 ? -9.458 7.850 1.262 1.00 97.06 179 VAL A CA 1
ATOM 1482 C C . VAL A 1 179 ? -9.377 8.798 0.061 1.00 97.06 179 VAL A C 1
ATOM 1484 O O . VAL A 1 179 ? -8.631 8.532 -0.881 1.00 97.06 179 VAL A O 1
ATOM 1487 N N . GLU A 1 180 ? -10.067 9.941 0.105 1.00 97.38 180 GLU A N 1
ATOM 1488 C CA . GLU A 1 180 ? -9.977 10.971 -0.940 1.00 97.38 180 GLU A CA 1
ATOM 1489 C C . GLU A 1 180 ? -8.564 11.552 -1.066 1.00 97.38 180 GLU A C 1
ATOM 1491 O O . GLU A 1 180 ? -8.026 11.650 -2.172 1.00 97.38 180 GLU A O 1
ATOM 1496 N N . TYR A 1 181 ? -7.935 11.895 0.063 1.00 97.69 181 TYR A N 1
ATOM 1497 C CA . TYR A 1 181 ? -6.543 12.339 0.108 1.00 97.69 181 TYR A CA 1
ATOM 1498 C C . TYR A 1 181 ? -5.618 11.295 -0.521 1.00 97.69 181 TYR A C 1
ATOM 1500 O O . TYR A 1 181 ? -4.796 11.634 -1.375 1.00 97.69 181 TYR A O 1
ATOM 1508 N N . TYR A 1 182 ? -5.765 10.028 -0.136 1.00 97.81 182 TYR A N 1
ATOM 1509 C CA . TYR A 1 182 ? -4.955 8.937 -0.656 1.00 97.81 182 TYR A CA 1
ATOM 1510 C C . TYR A 1 182 ? -5.103 8.801 -2.177 1.00 97.81 182 TYR A C 1
ATOM 1512 O O . TYR A 1 182 ? -4.106 8.903 -2.893 1.00 97.81 182 TYR A O 1
ATOM 1520 N N . LEU A 1 183 ? -6.343 8.674 -2.670 1.00 97.69 183 LEU A N 1
ATOM 1521 C CA . LEU A 1 183 ? -6.662 8.564 -4.097 1.00 97.69 183 LEU A CA 1
ATOM 1522 C C . LEU A 1 183 ? -6.101 9.737 -4.903 1.00 97.69 183 LEU A C 1
ATOM 1524 O O . LEU A 1 183 ? -5.498 9.534 -5.957 1.00 97.69 183 LEU A O 1
ATOM 1528 N N . LYS A 1 184 ? -6.267 10.966 -4.402 1.00 97.38 184 LYS A N 1
ATOM 1529 C CA . LYS A 1 184 ? -5.741 12.165 -5.056 1.00 97.38 184 LYS A CA 1
ATOM 1530 C C . LYS A 1 184 ? -4.223 12.090 -5.211 1.00 97.38 184 LYS A C 1
ATOM 1532 O O . LYS A 1 184 ? -3.716 12.350 -6.297 1.00 97.38 184 LYS A O 1
ATOM 1537 N N . ASN A 1 185 ? -3.496 11.725 -4.156 1.00 97.62 185 ASN A N 1
ATOM 1538 C CA . ASN A 1 185 ? -2.034 11.701 -4.201 1.00 97.62 185 ASN A CA 1
ATOM 1539 C C . ASN A 1 185 ? -1.501 10.612 -5.135 1.00 97.62 185 ASN A C 1
ATOM 1541 O O . ASN A 1 185 ? -0.640 10.914 -5.957 1.00 97.62 185 ASN A O 1
ATOM 1545 N N . ILE A 1 186 ? -2.028 9.384 -5.063 1.00 96.38 186 ILE A N 1
ATOM 1546 C CA . ILE A 1 186 ? -1.532 8.288 -5.911 1.00 96.38 186 ILE A CA 1
ATOM 1547 C C . ILE A 1 186 ? -1.835 8.506 -7.398 1.00 96.38 186 ILE A C 1
ATOM 1549 O O . ILE A 1 186 ? -1.030 8.126 -8.242 1.00 96.38 186 ILE A O 1
ATOM 1553 N N . LYS A 1 187 ? -2.960 9.155 -7.735 1.00 95.94 187 LYS A N 1
ATOM 1554 C CA . LYS A 1 187 ? -3.300 9.499 -9.125 1.00 95.94 187 LYS A CA 1
ATOM 1555 C C . LYS A 1 187 ? -2.409 10.600 -9.683 1.00 95.94 187 LYS A C 1
ATOM 1557 O O . LYS A 1 187 ? -2.070 10.565 -10.859 1.00 95.94 187 LYS A O 1
ATOM 1562 N N . LEU A 1 188 ? -2.043 11.573 -8.849 1.00 94.31 188 LEU A N 1
ATOM 1563 C CA . LEU A 1 188 ? -1.159 12.665 -9.250 1.00 94.31 188 LEU A CA 1
ATOM 1564 C C . LEU A 1 188 ? 0.285 12.191 -9.449 1.00 94.31 188 LEU A C 1
ATOM 1566 O O . LEU A 1 188 ? 0.953 12.658 -10.366 1.00 94.31 188 LEU A O 1
ATOM 1570 N N . SER A 1 189 ? 0.777 11.291 -8.594 1.00 92.38 189 SER A N 1
ATOM 1571 C CA . SER A 1 189 ? 2.175 10.848 -8.625 1.00 92.38 189 SER A CA 1
ATOM 1572 C C . SER A 1 189 ? 2.418 9.586 -9.459 1.00 92.38 189 SER A C 1
ATOM 1574 O O . SER A 1 189 ? 3.547 9.361 -9.892 1.00 92.38 189 SER A O 1
ATOM 1576 N N . GLY A 1 190 ? 1.409 8.722 -9.621 1.00 91.88 190 GLY A N 1
ATOM 1577 C CA . GLY A 1 190 ? 1.586 7.348 -10.110 1.00 91.88 190 GLY A CA 1
ATOM 1578 C C . GLY A 1 190 ? 2.386 6.448 -9.156 1.00 91.88 190 GLY A C 1
ATOM 1579 O O . GLY A 1 190 ? 2.781 5.342 -9.526 1.00 91.88 190 GLY A O 1
ATOM 1580 N N . ALA A 1 191 ? 2.641 6.906 -7.928 1.00 92.00 191 ALA A N 1
ATOM 1581 C CA . ALA A 1 191 ? 3.519 6.265 -6.957 1.00 92.00 191 ALA A CA 1
ATOM 1582 C C . ALA A 1 191 ? 2.887 6.235 -5.552 1.00 92.00 191 ALA A C 1
ATOM 1584 O O . ALA A 1 191 ? 2.035 7.076 -5.238 1.00 92.00 191 ALA A O 1
ATOM 1585 N N . PRO A 1 192 ? 3.308 5.305 -4.674 1.00 94.31 192 PRO A N 1
ATOM 1586 C CA . PRO A 1 192 ? 2.852 5.283 -3.288 1.00 94.31 192 PRO A CA 1
ATOM 1587 C C . PRO A 1 192 ? 3.108 6.620 -2.575 1.00 94.31 192 PRO A C 1
ATOM 1589 O O . PRO A 1 192 ? 4.154 7.246 -2.758 1.00 94.31 192 PRO A O 1
ATOM 1592 N N . VAL A 1 193 ? 2.185 7.045 -1.709 1.00 96.25 193 VAL A N 1
ATOM 1593 C CA . VAL A 1 193 ? 2.349 8.279 -0.919 1.00 96.25 193 VAL A CA 1
ATOM 1594 C C . VAL A 1 193 ? 3.562 8.119 -0.000 1.00 96.25 193 VAL A C 1
ATOM 1596 O O . VAL A 1 193 ? 3.616 7.112 0.703 1.00 96.25 193 VAL A O 1
ATOM 1599 N N . PRO A 1 194 ? 4.532 9.047 0.062 1.00 94.19 194 PRO A N 1
ATOM 1600 C CA . PRO A 1 194 ? 5.684 8.902 0.954 1.00 94.19 194 PRO A CA 1
ATOM 1601 C C . PRO A 1 194 ? 5.257 8.591 2.405 1.00 94.19 194 PRO A C 1
ATOM 1603 O O . PRO A 1 194 ? 4.362 9.276 2.912 1.00 94.19 194 PRO A O 1
ATOM 1606 N N . PRO A 1 195 ? 5.860 7.596 3.093 1.00 95.12 195 PRO A N 1
ATOM 1607 C CA . PRO A 1 195 ? 5.424 7.179 4.431 1.00 95.12 195 PRO A CA 1
ATOM 1608 C C . PRO A 1 195 ? 5.351 8.326 5.438 1.00 95.12 195 PRO A C 1
ATOM 1610 O O . PRO A 1 195 ? 4.366 8.445 6.167 1.00 95.12 195 PRO A O 1
ATOM 1613 N N . PHE A 1 196 ? 6.349 9.217 5.419 1.00 96.50 196 PHE A N 1
ATOM 1614 C CA . PHE A 1 196 ? 6.372 10.425 6.243 1.00 96.50 196 PHE A CA 1
ATOM 1615 C C . PHE A 1 196 ? 5.131 11.302 6.008 1.00 96.50 196 PHE A C 1
ATOM 1617 O O . PHE A 1 196 ? 4.492 11.747 6.958 1.00 96.50 196 PHE A O 1
ATOM 1624 N N . TRP A 1 197 ? 4.742 11.516 4.746 1.00 97.00 197 TRP A N 1
ATOM 1625 C CA . TRP A 1 197 ? 3.642 12.419 4.380 1.00 97.00 197 TRP A CA 1
ATOM 1626 C C . TRP A 1 197 ? 2.294 11.840 4.791 1.00 97.00 197 TRP A C 1
ATOM 1628 O O . TRP A 1 197 ? 1.474 12.551 5.371 1.00 97.00 197 TRP A O 1
ATOM 1638 N N . MET A 1 198 ? 2.095 10.542 4.552 1.00 97.31 198 MET A N 1
ATOM 1639 C CA . MET A 1 198 ? 0.880 9.840 4.957 1.00 97.31 198 MET A CA 1
ATOM 1640 C C . MET A 1 198 ? 0.735 9.808 6.482 1.00 97.31 198 MET A C 1
ATOM 1642 O O . MET A 1 198 ? -0.324 10.158 6.997 1.00 97.31 198 MET A O 1
ATOM 1646 N N . SER A 1 199 ? 1.810 9.475 7.204 1.00 97.75 199 SER A N 1
ATOM 1647 C CA . SER A 1 199 ? 1.822 9.455 8.675 1.00 97.75 199 SER A CA 1
ATOM 1648 C C . SER A 1 199 ? 1.533 10.840 9.250 1.00 97.75 199 SER A C 1
ATOM 1650 O O . SER A 1 199 ? 0.694 10.990 10.135 1.00 97.75 199 SER A O 1
ATOM 1652 N N . ASN A 1 200 ? 2.160 11.880 8.694 1.00 98.00 200 ASN A N 1
ATOM 1653 C CA . ASN A 1 200 ? 1.933 13.261 9.109 1.00 98.00 200 ASN A CA 1
ATOM 1654 C C . ASN A 1 200 ? 0.481 13.690 8.870 1.00 98.00 200 ASN A C 1
ATOM 1656 O O . ASN A 1 200 ? -0.117 14.328 9.733 1.00 98.00 200 ASN A O 1
ATOM 1660 N N . TYR A 1 201 ? -0.102 13.321 7.725 1.00 98.00 201 TYR A N 1
ATOM 1661 C CA . TYR A 1 201 ? -1.498 13.625 7.422 1.00 98.00 201 TYR A CA 1
ATOM 1662 C C . TYR A 1 201 ? -2.455 12.954 8.414 1.00 98.00 201 TYR A C 1
ATOM 1664 O O . TYR A 1 201 ? -3.331 13.633 8.951 1.00 98.00 201 TYR A O 1
ATOM 1672 N N . ILE A 1 202 ? -2.267 11.657 8.690 1.00 98.00 202 ILE A N 1
ATOM 1673 C CA . ILE A 1 202 ? -3.083 10.895 9.650 1.00 98.00 202 ILE A CA 1
ATOM 1674 C C . ILE A 1 202 ? -3.041 11.559 11.029 1.00 98.00 202 ILE A C 1
ATOM 1676 O O . ILE A 1 202 ? -4.088 11.854 11.606 1.00 98.00 202 ILE A O 1
ATOM 1680 N N . MET A 1 203 ? -1.833 11.846 11.525 1.00 97.06 203 MET A N 1
ATOM 1681 C CA . MET A 1 203 ? -1.627 12.387 12.869 1.00 97.06 203 MET A CA 1
ATOM 1682 C C . MET A 1 203 ? -2.141 13.823 13.013 1.00 97.06 203 MET A C 1
ATOM 1684 O O . MET A 1 203 ? -2.764 14.142 14.018 1.00 97.06 203 MET A O 1
ATOM 1688 N N . LYS A 1 204 ? -1.919 14.695 12.019 1.00 97.56 204 LYS A N 1
ATOM 1689 C CA . LYS A 1 204 ? -2.367 16.099 12.084 1.00 97.56 204 LYS A CA 1
ATOM 1690 C C . LYS A 1 204 ? -3.881 16.261 11.980 1.00 97.56 204 LYS A C 1
ATOM 1692 O O . LYS A 1 204 ? -4.415 17.224 12.518 1.00 97.56 204 LYS A O 1
ATOM 1697 N N . ASN A 1 205 ? -4.557 15.358 11.272 1.00 97.50 205 ASN A N 1
ATOM 1698 C CA . ASN A 1 205 ? -6.000 15.443 11.044 1.00 97.50 205 ASN A CA 1
ATOM 1699 C C . ASN A 1 205 ? -6.810 14.533 11.977 1.00 97.50 205 ASN A C 1
ATOM 1701 O O . ASN A 1 205 ? -8.013 14.403 11.770 1.00 97.50 205 ASN A O 1
ATOM 1705 N N . ASN A 1 206 ? -6.173 13.906 12.976 1.00 95.12 206 ASN A N 1
ATOM 1706 C CA . ASN A 1 206 ? -6.809 12.959 13.898 1.00 95.12 206 ASN A CA 1
ATOM 1707 C C . ASN A 1 206 ? -7.652 11.904 13.161 1.00 95.12 206 ASN A C 1
ATOM 1709 O O . ASN A 1 206 ? -8.790 11.632 13.541 1.00 95.12 206 ASN A O 1
ATOM 1713 N N . ILE A 1 207 ? -7.108 11.349 12.072 1.00 96.81 207 ILE A N 1
ATOM 1714 C CA . ILE A 1 207 ? -7.798 10.309 11.303 1.00 96.81 207 ILE A CA 1
ATOM 1715 C C . ILE A 1 207 ? -7.995 9.084 12.202 1.00 96.81 207 ILE A C 1
ATOM 1717 O O . ILE A 1 207 ? -7.061 8.659 12.885 1.00 96.81 207 ILE A O 1
ATOM 1721 N N . ASP A 1 208 ? -9.203 8.518 12.187 1.00 94.56 208 ASP A N 1
ATOM 1722 C CA . ASP A 1 208 ? -9.498 7.294 12.925 1.00 94.56 208 ASP A CA 1
ATOM 1723 C C . ASP A 1 208 ? -8.694 6.125 12.343 1.00 94.56 208 ASP A C 1
ATOM 1725 O O . ASP A 1 208 ? -8.890 5.709 11.200 1.00 94.56 208 ASP A O 1
ATOM 1729 N N . ILE A 1 209 ? -7.765 5.615 13.146 1.00 94.06 209 ILE A N 1
ATOM 1730 C CA . ILE A 1 209 ? -6.890 4.497 12.795 1.00 94.06 209 ILE A CA 1
ATOM 1731 C C . ILE A 1 209 ? -7.627 3.161 12.891 1.00 94.06 209 ILE A C 1
ATOM 1733 O O . ILE A 1 209 ? -7.195 2.206 12.256 1.00 94.06 209 ILE A O 1
ATOM 1737 N N . ASN A 1 210 ? -8.730 3.072 13.638 1.00 91.06 210 ASN A N 1
ATOM 1738 C CA . ASN A 1 210 ? -9.542 1.857 13.697 1.00 91.06 210 ASN A CA 1
ATOM 1739 C C . ASN A 1 210 ? -10.496 1.714 12.507 1.00 91.06 210 ASN A C 1
ATOM 1741 O O . ASN A 1 210 ? -11.056 0.633 12.323 1.00 91.06 210 ASN A O 1
ATOM 1745 N N . ASP A 1 211 ? -10.647 2.760 11.690 1.00 93.44 211 ASP A N 1
ATOM 1746 C CA . ASP A 1 211 ? -11.428 2.699 10.461 1.00 93.44 211 ASP A CA 1
ATOM 1747 C C . ASP A 1 211 ? -10.920 1.593 9.518 1.00 93.44 211 ASP A C 1
ATOM 1749 O O . ASP A 1 211 ? -9.713 1.386 9.326 1.00 93.44 211 ASP A O 1
ATOM 1753 N N . TYR A 1 212 ? -11.879 0.902 8.896 1.00 94.25 212 TYR A N 1
ATOM 1754 C CA . TYR A 1 212 ? -11.649 -0.243 8.018 1.00 94.25 212 TYR A CA 1
ATOM 1755 C C . TYR A 1 212 ? -10.664 0.078 6.885 1.00 94.25 212 TYR A C 1
ATOM 1757 O O . TYR A 1 212 ? -9.777 -0.733 6.583 1.00 94.25 212 TYR A O 1
ATOM 1765 N N . PHE A 1 213 ? -10.803 1.252 6.262 1.00 96.81 213 PHE A N 1
ATOM 1766 C CA . PHE A 1 213 ? -9.957 1.670 5.152 1.00 96.81 213 PHE A CA 1
ATOM 1767 C C . PHE A 1 213 ? -8.647 2.271 5.638 1.00 96.81 213 PHE A C 1
ATOM 1769 O O . PHE A 1 213 ? -7.613 2.001 5.029 1.00 96.81 213 PHE A O 1
ATOM 1776 N N . THR A 1 214 ? -8.642 3.023 6.742 1.00 96.62 214 THR A N 1
ATOM 1777 C CA . THR A 1 214 ? -7.409 3.623 7.269 1.00 96.62 214 THR A CA 1
ATOM 1778 C C . THR A 1 214 ? -6.323 2.576 7.510 1.00 96.62 214 THR A C 1
ATOM 1780 O O . THR A 1 214 ? -5.215 2.727 6.988 1.00 96.62 214 THR A O 1
ATOM 1783 N N . LYS A 1 215 ? -6.630 1.476 8.215 1.00 95.81 215 LYS A N 1
ATOM 1784 C CA . LYS A 1 215 ? -5.652 0.398 8.464 1.00 95.81 215 LYS A CA 1
ATOM 1785 C C . LYS A 1 215 ? -5.115 -0.218 7.180 1.00 95.81 215 LYS A C 1
ATOM 1787 O O . LYS A 1 215 ? -3.906 -0.390 7.033 1.00 95.81 215 LYS A O 1
ATOM 1792 N N . ARG A 1 216 ? -6.017 -0.520 6.241 1.00 97.19 216 ARG A N 1
ATOM 1793 C CA . ARG A 1 216 ? -5.689 -1.108 4.935 1.00 97.19 216 ARG A CA 1
ATOM 1794 C C . ARG A 1 216 ? -4.779 -0.199 4.133 1.00 97.19 216 ARG A C 1
ATOM 1796 O O . ARG A 1 216 ? -3.780 -0.661 3.598 1.00 97.19 216 ARG A O 1
ATOM 1803 N N . LEU A 1 217 ? -5.087 1.093 4.092 1.00 97.75 217 LEU A N 1
ATOM 1804 C CA . LEU A 1 217 ? -4.281 2.071 3.379 1.00 97.75 217 LEU A CA 1
ATOM 1805 C C . LEU A 1 217 ? -2.911 2.255 4.034 1.00 97.75 217 LEU A C 1
ATOM 1807 O O . LEU A 1 217 ? -1.926 2.321 3.308 1.00 97.75 217 LEU A O 1
ATOM 1811 N N . ILE A 1 218 ? -2.813 2.289 5.369 1.00 97.00 218 ILE A N 1
ATOM 1812 C CA . ILE A 1 218 ? -1.515 2.316 6.066 1.00 97.00 218 ILE A CA 1
ATOM 1813 C C . ILE A 1 218 ? -0.705 1.067 5.715 1.00 97.00 218 ILE A C 1
ATOM 1815 O O . ILE A 1 218 ? 0.439 1.187 5.280 1.00 97.00 218 ILE A O 1
ATOM 1819 N N . PHE A 1 219 ? -1.297 -0.119 5.870 1.00 95.62 219 PHE A N 1
ATOM 1820 C CA . PHE A 1 219 ? -0.629 -1.386 5.590 1.00 95.62 219 PHE A CA 1
ATOM 1821 C C . PHE A 1 219 ? -0.160 -1.457 4.137 1.00 95.62 219 PHE A C 1
ATOM 1823 O O . PHE A 1 219 ? 1.029 -1.624 3.896 1.00 95.62 219 PHE A O 1
ATOM 1830 N N . ILE A 1 220 ? -1.059 -1.256 3.173 1.00 95.06 220 ILE A N 1
ATOM 1831 C CA . ILE A 1 220 ? -0.727 -1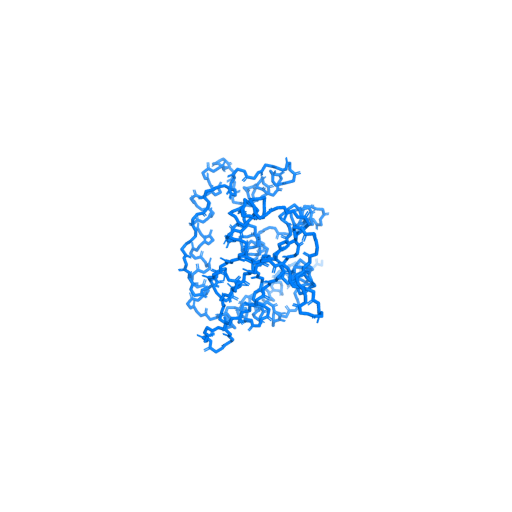.314 1.750 1.00 95.06 220 ILE A CA 1
ATOM 1832 C C . ILE A 1 220 ? 0.322 -0.259 1.433 1.00 95.06 220 ILE A C 1
ATOM 1834 O O . ILE A 1 220 ? 1.426 -0.570 1.005 1.00 95.06 220 ILE A O 1
ATOM 1838 N N . ASN A 1 221 ? 0.002 1.008 1.692 1.00 94.31 221 ASN A N 1
ATOM 1839 C CA . ASN A 1 221 ? 0.833 2.089 1.215 1.00 94.31 221 ASN A CA 1
ATOM 1840 C C . ASN A 1 221 ? 2.159 2.174 1.947 1.00 94.31 221 ASN A C 1
ATOM 1842 O O . ASN A 1 221 ? 3.081 2.661 1.330 1.00 94.31 221 ASN A O 1
ATOM 1846 N N . ILE A 1 222 ? 2.295 1.803 3.216 1.00 93.25 222 ILE A N 1
ATOM 1847 C CA . ILE A 1 222 ? 3.558 1.967 3.949 1.00 93.25 222 ILE A CA 1
ATOM 1848 C C . ILE A 1 222 ? 4.271 0.635 4.110 1.00 93.25 222 ILE A C 1
ATOM 1850 O O . ILE A 1 222 ? 5.493 0.592 3.941 1.00 93.25 222 ILE A O 1
ATOM 1854 N N . PHE A 1 223 ? 3.529 -0.422 4.446 1.00 90.81 223 PHE A N 1
ATOM 1855 C CA . PHE A 1 223 ? 4.100 -1.704 4.821 1.00 90.81 223 PHE A CA 1
ATOM 1856 C C . PHE A 1 223 ? 4.338 -2.635 3.625 1.00 90.81 223 PHE A C 1
ATOM 1858 O O . PHE A 1 223 ? 5.481 -3.000 3.398 1.00 90.81 223 PHE A O 1
ATOM 1865 N N . TYR A 1 224 ? 3.303 -2.943 2.840 1.00 89.88 224 TYR A N 1
ATOM 1866 C CA . TYR A 1 224 ? 3.257 -3.974 1.785 1.00 89.88 224 TYR A CA 1
ATOM 1867 C C . TYR A 1 224 ? 3.911 -3.586 0.438 1.00 89.88 224 TYR A C 1
ATOM 1869 O O . TYR A 1 224 ? 3.499 -4.083 -0.610 1.00 89.88 224 TYR A O 1
ATOM 1877 N N . ARG A 1 225 ? 4.878 -2.659 0.434 1.00 80.56 225 ARG A N 1
ATOM 1878 C CA . ARG A 1 225 ? 5.532 -2.201 -0.808 1.00 80.56 225 ARG A CA 1
ATOM 1879 C C . ARG A 1 225 ? 6.417 -3.281 -1.417 1.00 80.56 225 ARG A C 1
ATOM 1881 O O . ARG A 1 225 ? 7.152 -3.926 -0.639 1.00 80.56 225 ARG A O 1
#

Sequence (225 aa):
MKKITLITFTFIISFTLFSQQKEFEKTLGKENVETLNSLIEDFETKTLKNEYPNLKTENAYKAFLKDILKYNYSLLENRIFPESKLKLNIYCVPDSTWVKERELSSGKKSRMNKSKYITKYKCLNPKGKVIYSGSAYFYNNEMKKALKLVENRKDDVQINLISIYLKALEEIPNKSKFVEYYLKNIKLSGAPVPPFWMSNYIMKNNIDINDYFTKRLIFINIFYR

Nearest PDB structures (foldseek):
  1um2-assembly1_A  TM=3.521E-01  e=2.200E-01  Saccharomyces cerevisiae
  5w8m-assembly1_A  TM=6.931E-01  e=3.701E+00  Thermochaetoides thermophila
  4lc9-assembly1_B  TM=2.602E-01  e=4.849E-01  Homo sapiens
  3w0l-assembly1_A  TM=2.997E-01  e=9.547E-01  Xenopus laevis
  4rh8-assembly4_D  TM=3.177E-01  e=1.266E+00  Escherichia coli K-12

pLDDT: mean 86.97, std 13.39, range [40.75, 98.0]

Secondary structure (DSSP, 8-state):
--S-HHHHHHHHHHHHHHHHHHHHHHHH-HHHHHHHHHHHHHIIIIIIHHHSTTS-HHHHHHHHHHHHHTT--GGGTT--PPP-HHHHHHEEEEEEEEEEEPBPTTSPBPSS--EEEEEEEEEE-TTS-EEEEEEEEEESS-HHHHHHHHHTTTTPPEE-TTSHHHHHHHH-TT--HHHHHHHHHHHHHSSPPPHHHHHHHHHHTT--TTSHHHHHHHIIIII--

Radius of gyration: 20.85 Å; Cα contacts (8 Å, |Δi|>4): 275; chains: 1; bounding box: 67×30×60 Å

Mean predicted aligned error: 7.31 Å

Foldseek 3Di:
DDPPVPVVVVVVVVVLLVQLVVLLDVLCDDVLVVVLVVLLCCCQPVQLCVVVVPDDSQVSVLVVLVCVLVVNCVSQPPDDDDDDLNCLQFWFWFPDKDKDFDADPVRDGDPAQKIKIKTKTWHAAQVRDIDIDMDIDIDSDHPVVVVVVCVVCNGFIFGPCRHSNLVSLVPRPPDDPLSVVQNVVSVVPSGQDRSNVSSCVCVVVVPRCPRPVNSSSNCVRPPVD

Solvent-accessible surface area (backbone atoms only — not comparable to full-atom values): 12554 Å² total; per-residue (Å²): 137,80,94,58,76,65,64,58,54,55,52,52,52,53,52,51,53,53,51,30,51,52,50,24,43,64,53,46,28,67,71,41,45,55,50,51,51,53,53,50,51,46,40,50,65,65,44,43,34,65,79,31,69,90,43,58,70,65,54,26,53,53,49,52,39,51,36,35,68,70,70,49,53,69,92,68,57,90,76,81,74,81,90,42,76,50,51,26,21,50,21,22,37,64,71,48,74,52,76,44,76,36,65,40,96,84,72,44,72,50,96,55,69,31,27,30,40,37,39,36,24,37,23,30,39,70,84,71,46,82,44,76,51,77,50,77,48,80,40,93,39,51,64,71,62,50,50,57,54,44,68,78,45,60,74,56,55,33,44,26,88,62,12,35,44,50,48,16,65,68,68,32,64,89,63,53,72,64,58,50,52,50,54,55,47,33,69,74,64,43,30,65,60,56,55,48,60,53,33,50,52,39,65,76,66,68,54,63,60,81,40,79,60,46,45,51,49,48,40,49,52,58,64,70,106